Protein AF-0000000083595437 (afdb_homodimer)

Solvent-accessible surface area (backbone atoms only — not comparable to full-atom values): 17018 Å² total; per-residue (Å²): 125,85,47,71,68,54,53,51,46,49,54,36,46,76,72,75,40,79,77,44,75,68,49,45,42,48,50,48,48,47,64,76,39,52,90,41,70,40,29,63,66,52,47,36,61,58,26,34,75,76,40,70,85,61,49,63,68,59,48,45,52,45,53,49,50,36,34,73,69,64,47,27,43,78,42,65,88,76,78,82,50,58,21,42,32,67,55,63,86,86,54,78,50,63,60,32,38,40,35,18,76,81,82,63,52,75,47,76,38,78,70,82,78,47,65,70,50,49,54,52,47,30,66,76,63,44,31,50,75,64,39,45,46,44,38,37,33,25,39,37,50,80,58,52,60,57,59,68,73,106,125,84,47,72,69,53,52,50,46,50,54,36,45,76,72,73,40,80,76,44,74,67,49,45,43,48,51,48,50,46,65,76,39,52,88,42,71,39,30,62,65,53,48,37,61,58,26,34,76,77,40,72,84,61,50,64,68,58,47,46,52,44,51,51,51,36,33,74,69,63,47,28,44,79,42,66,89,76,77,84,49,57,21,43,32,67,55,63,84,86,54,76,53,63,60,32,37,38,34,18,76,80,83,61,50,73,48,79,37,77,70,81,78,48,65,69,52,48,54,51,46,30,66,77,61,45,32,50,76,64,37,44,46,44,39,37,33,25,40,38,49,81,59,52,59,56,60,67,75,106

Foldseek 3Di:
DQDPLNVLQVLQVVVPHHCDPLLSLLVVLCVVPQQDFDFLVRSVVNSCVVPVVDDSVNSVVSQVVCVVSVQWPWDDPPPPTTTIHGDDPPDQEDWEWEAEPPPGDIDTDRDDPCPVVQVVCCVPVVDDDRYDYHYHYHHDPVGVVVVVVD/DQDPLNVLQVLQVVVPHHCDPLLSLLVVLCVVPQQDFDFLVRSVVNSCVVPVVDDSVNSVVSQVVCVVSVQWPWDDPPPPTTTIHGDDPPDQEDWEWEAEPVPGDIDTDRDDPCPVVQVVCCVPVVDDDRYDYHYHYHHDPVGVVVVVVD

InterPro domains:
  IPR002481 Ferric-uptake regulator [PF01475] (15-136)
  IPR002481 Ferric-uptake regulator [PTHR33202] (3-147)
  IPR002481 Ferric-uptake regulator [cd07153] (21-140)
  IPR036388 Winged helix-like DNA-binding domain superfamily [G3DSA:1.10.10.10] (1-87)
  IPR036390 Winged helix DNA-binding domain superfamily [SSF46785] (7-141)
  IPR043135 Ferric-uptake regulator, C-terminal domain [G3DSA:3.30.1490.190] (93-150)

Radius of gyration: 21.51 Å; Cα contacts (8 Å, |Δi|>4): 417; chains: 2; bounding box: 48×66×56 Å

Secondary structure (DSSP, 8-state):
---HHHHHHHHHHHTT----HHHHHHHHHHHHTTTS-EEHHHHHHHHHTT-TT--HHHHHHHHHHHHHTTSEEEEE-SSS-EEEEEPPTT-SSPPEEEEETTT--EEEE-S---HHHHHHHHHHHT-EEEEEEEEEEEE-HHHHHHHHH-/---HHHHHHHHHHHTT----HHHHHHHHHHHHTTTS-EEHHHHHHHHHTT-TT--HHHHHHHHHHHHHTTSEEEEE-SSS-EEEEEPPTT-SSPPEEEEETTT--EEEE-S---HHHHHHHHHHHT-EEEEEEEEEEEE-HHHHHHHH--

pLDDT: mean 90.38, std 10.05, range [31.53, 97.75]

Sequence (300 aa):
MESRIDRIKKQLHSAGYKLTPQREATVAVLLEHEEDHLSAEDVYLLVKDKAPEIGLATVYRTLELLTELKIVDKINFGDGVSRYDLRQEGAKHFHHHLVCIECGAVDEIQEDLLEDVEAIVEKRWNFIIKDHRLTFHGICHRCHGQNEEQMESRIDRIKKQLHSAGYKLTPQREATVAVLLEHEEDHLSAEDVYLLVKDKAPEIGLATVYRTLELLTELKIVDKINFGDGVSRYDLRQEGAKHFHHHLVCIECGAVDEIQEDLLEDVEAIVEKRWNFIIKDHRLTFHGICHRCHGQNEEQ

Structure (mmCIF, N/CA/C/O backbone):
data_AF-0000000083595437-model_v1
#
loop_
_entity.id
_entity.type
_entity.pdbx_description
1 polymer 'Transcriptional repressor'
#
loop_
_atom_site.group_PDB
_atom_site.id
_atom_site.type_symbol
_atom_site.label_atom_id
_atom_site.label_alt_id
_atom_site.label_comp_id
_atom_site.label_asym_id
_atom_site.label_entity_id
_atom_site.label_seq_id
_atom_site.pdbx_PDB_ins_code
_atom_site.Cartn_x
_atom_site.Cartn_y
_atom_site.Cartn_z
_atom_site.occupancy
_atom_site.B_iso_or_equiv
_atom_site.auth_seq_id
_atom_site.auth_comp_id
_atom_site.auth_asym_id
_atom_site.auth_atom_id
_atom_site.pdbx_PDB_model_num
ATOM 1 N N . MET A 1 1 ? 7.855 33 12.805 1 56.5 1 MET A N 1
ATOM 2 C CA . MET A 1 1 ? 8.125 31.672 12.242 1 56.5 1 MET A CA 1
ATOM 3 C C . MET A 1 1 ? 7.039 31.266 11.25 1 56.5 1 MET A C 1
ATOM 5 O O . MET A 1 1 ? 5.848 31.438 11.523 1 56.5 1 MET A O 1
ATOM 9 N N . GLU A 1 2 ? 7.387 31.203 10.109 1 77.19 2 GLU A N 1
ATOM 10 C CA . GLU A 1 2 ? 6.398 30.875 9.086 1 77.19 2 GLU A CA 1
ATOM 11 C C . GLU A 1 2 ? 5.625 29.609 9.453 1 77.19 2 GLU A C 1
ATOM 13 O O . GLU A 1 2 ? 6.219 28.609 9.867 1 77.19 2 GLU A O 1
ATOM 18 N N . SER A 1 3 ? 4.34 29.891 9.562 1 90.69 3 SER A N 1
ATOM 19 C CA . SER A 1 3 ? 3.484 28.766 9.938 1 90.69 3 SER A CA 1
ATOM 20 C C . SER A 1 3 ? 3.49 27.688 8.859 1 90.69 3 SER A C 1
ATOM 22 O O . SER A 1 3 ? 3.924 27.922 7.734 1 90.69 3 SER A O 1
ATOM 24 N N . ARG A 1 4 ? 3.176 26.484 9.266 1 88.44 4 ARG A N 1
ATOM 25 C CA . ARG A 1 4 ? 3.109 25.375 8.328 1 88.44 4 ARG A CA 1
ATOM 26 C C . ARG A 1 4 ? 2.156 25.688 7.18 1 88.44 4 ARG A C 1
ATOM 28 O O . ARG A 1 4 ? 2.43 25.328 6.027 1 88.44 4 ARG A O 1
ATOM 35 N N . ILE A 1 5 ? 1.041 26.375 7.492 1 89.25 5 ILE A N 1
ATOM 36 C CA . ILE A 1 5 ? 0.066 26.719 6.461 1 89.25 5 ILE A CA 1
ATOM 37 C C . ILE A 1 5 ? 0.681 27.719 5.473 1 89.25 5 ILE A C 1
ATOM 39 O O . ILE A 1 5 ? 0.398 27.656 4.273 1 89.25 5 ILE A O 1
ATOM 43 N N . ASP A 1 6 ? 1.488 28.547 5.922 1 91.69 6 ASP A N 1
ATOM 44 C CA . ASP A 1 6 ? 2.162 29.5 5.047 1 91.69 6 ASP A CA 1
ATOM 45 C C . ASP A 1 6 ? 3.133 28.797 4.105 1 91.69 6 ASP A C 1
ATOM 47 O O . ASP A 1 6 ? 3.242 29.156 2.932 1 91.69 6 ASP A O 1
ATOM 51 N N . ARG A 1 7 ? 3.795 27.891 4.609 1 91.75 7 ARG A N 1
ATOM 52 C CA . ARG A 1 7 ? 4.727 27.141 3.785 1 91.75 7 ARG A CA 1
ATOM 53 C C . ARG A 1 7 ? 3.986 26.344 2.705 1 91.75 7 ARG A C 1
ATOM 55 O O . ARG A 1 7 ? 4.445 26.266 1.563 1 91.75 7 ARG A O 1
ATOM 62 N N . ILE A 1 8 ? 2.873 25.781 3.086 1 92 8 ILE A N 1
ATOM 63 C CA . ILE A 1 8 ? 2.051 25.047 2.127 1 92 8 ILE A CA 1
ATOM 64 C C . ILE A 1 8 ? 1.533 26 1.057 1 92 8 ILE A C 1
ATOM 66 O O . ILE A 1 8 ? 1.532 25.672 -0.132 1 92 8 ILE A O 1
ATOM 70 N N . LYS A 1 9 ? 1.152 27.172 1.45 1 92.38 9 LYS A N 1
ATOM 71 C CA . LYS A 1 9 ? 0.706 28.203 0.517 1 92.38 9 LYS A CA 1
ATOM 72 C C . LYS A 1 9 ? 1.796 28.531 -0.498 1 92.38 9 LYS A C 1
ATOM 74 O O . LYS A 1 9 ? 1.522 28.656 -1.694 1 92.38 9 LYS A O 1
ATOM 79 N N . LYS A 1 10 ? 2.953 28.641 -0.01 1 93.38 10 LYS A N 1
ATOM 80 C CA . LYS A 1 10 ? 4.086 28.953 -0.876 1 93.38 10 LYS A CA 1
ATOM 81 C C . LYS A 1 10 ? 4.336 27.828 -1.874 1 93.38 10 LYS A C 1
ATOM 83 O O . LYS A 1 10 ? 4.621 28.078 -3.047 1 93.38 10 LYS A O 1
ATOM 88 N N . GLN A 1 11 ? 4.23 26.656 -1.368 1 92.19 11 GLN A N 1
ATOM 89 C CA . GLN A 1 11 ? 4.414 25.516 -2.248 1 92.19 11 GLN A CA 1
ATOM 90 C C . GLN A 1 11 ? 3.355 25.484 -3.35 1 92.19 11 GLN A C 1
ATOM 92 O O . GLN A 1 11 ? 3.67 25.219 -4.512 1 92.19 11 GLN A O 1
ATOM 97 N N . LEU A 1 12 ? 2.117 25.766 -3.018 1 94.31 12 LEU A N 1
ATOM 98 C CA . LEU A 1 12 ? 1.023 25.812 -3.98 1 94.31 12 LEU A CA 1
ATOM 99 C C . LEU A 1 12 ? 1.241 26.938 -4.996 1 94.31 12 LEU A C 1
ATOM 101 O O . LEU A 1 12 ? 1.102 26.719 -6.199 1 94.31 12 LEU A O 1
ATOM 105 N N . HIS A 1 13 ? 1.646 28.016 -4.535 1 93.94 13 HIS A N 1
ATOM 106 C CA . HIS A 1 13 ? 1.89 29.172 -5.395 1 93.94 13 HIS A CA 1
ATOM 107 C C . HIS A 1 13 ? 3.014 28.891 -6.387 1 93.94 13 HIS A C 1
ATOM 109 O O . HIS A 1 13 ? 2.895 29.203 -7.574 1 93.94 13 HIS A O 1
ATOM 115 N N . SER A 1 14 ? 4.051 28.312 -5.887 1 94.88 14 SER A N 1
ATOM 116 C CA . SER A 1 14 ? 5.203 28 -6.723 1 94.88 14 SER A CA 1
ATOM 117 C C . SER A 1 14 ? 4.828 27.016 -7.824 1 94.88 14 SER A C 1
ATOM 119 O O . SER A 1 14 ? 5.434 27.016 -8.898 1 94.88 14 SER A O 1
ATOM 121 N N . ALA A 1 15 ? 3.84 26.25 -7.594 1 93.75 15 ALA A N 1
ATOM 122 C CA . ALA A 1 15 ? 3.4 25.266 -8.57 1 93.75 15 ALA A CA 1
ATOM 123 C C . ALA A 1 15 ? 2.289 25.812 -9.453 1 93.75 15 ALA A C 1
ATOM 125 O O . ALA A 1 15 ? 1.742 25.109 -10.297 1 93.75 15 ALA A O 1
ATOM 126 N N . GLY A 1 16 ? 1.87 27.031 -9.25 1 94.31 16 GLY A N 1
ATOM 127 C CA . GLY A 1 16 ? 0.896 27.688 -10.102 1 94.31 16 GLY A CA 1
ATOM 128 C C . GLY A 1 16 ? -0.53 27.547 -9.602 1 94.31 16 GLY A C 1
ATOM 129 O O . GLY A 1 16 ? -1.48 27.75 -10.359 1 94.31 16 GLY A O 1
ATOM 130 N N . TYR A 1 17 ? -0.665 27.094 -8.438 1 94.44 17 TYR A N 1
ATOM 131 C CA . TYR A 1 17 ? -1.999 26.938 -7.875 1 94.44 17 TYR A CA 1
ATOM 132 C C . TYR A 1 17 ? -2.275 27.984 -6.812 1 94.44 17 TYR A C 1
ATOM 134 O O . TYR A 1 17 ? -1.346 28.547 -6.227 1 94.44 17 TYR A O 1
ATOM 142 N N . LYS A 1 18 ? -3.539 28.297 -6.676 1 91.19 18 LYS A N 1
ATOM 143 C CA . LYS A 1 18 ? -3.947 29.219 -5.621 1 91.19 18 LYS A CA 1
ATOM 144 C C . LYS A 1 18 ? -4.477 28.453 -4.406 1 91.19 18 LYS A C 1
ATOM 146 O O . LYS A 1 18 ? -5.02 27.359 -4.539 1 91.19 18 LYS A O 1
ATOM 151 N N . LEU A 1 19 ? -4.234 29.047 -3.285 1 92.44 19 LEU A N 1
ATOM 152 C CA . LEU A 1 19 ? -4.867 28.531 -2.076 1 92.44 19 LEU A CA 1
ATOM 153 C C . LEU A 1 19 ? -6.215 29.219 -1.84 1 92.44 19 LEU A C 1
ATOM 155 O O . LEU A 1 19 ? -6.293 30.219 -1.13 1 92.44 19 LEU A O 1
ATOM 159 N N . THR A 1 20 ? -7.289 28.656 -2.439 1 93 20 THR A N 1
ATOM 160 C CA . THR A 1 20 ? -8.641 29.156 -2.25 1 93 20 THR A CA 1
ATOM 161 C C . THR A 1 20 ? -9.125 28.891 -0.825 1 93 20 THR A C 1
ATOM 163 O O . THR A 1 20 ? -8.523 28.109 -0.098 1 93 20 THR A O 1
ATOM 166 N N . PRO A 1 21 ? -10.125 29.625 -0.435 1 93.81 21 PRO A N 1
ATOM 167 C CA . PRO A 1 21 ? -10.664 29.391 0.905 1 93.81 21 PRO A CA 1
ATOM 168 C C . PRO A 1 21 ? -11.023 27.922 1.146 1 93.81 21 PRO A C 1
ATOM 170 O O . PRO A 1 21 ? -10.797 27.406 2.242 1 93.81 21 PRO A O 1
ATOM 173 N N . GLN A 1 22 ? -11.523 27.234 0.13 1 93.88 22 GLN A N 1
ATOM 174 C CA . GLN A 1 22 ? -11.883 25.828 0.252 1 93.88 22 GLN A CA 1
ATOM 175 C C . GLN A 1 22 ? -10.641 24.953 0.426 1 93.88 22 GLN A C 1
ATOM 177 O O . GLN A 1 22 ? -10.617 24.062 1.269 1 93.88 22 GLN A O 1
ATOM 182 N N . ARG A 1 23 ? -9.633 25.219 -0.34 1 94.75 23 ARG A N 1
ATOM 183 C CA . ARG A 1 23 ? -8.383 24.484 -0.204 1 94.75 23 ARG A CA 1
ATOM 184 C C . ARG A 1 23 ? -7.734 24.75 1.15 1 94.75 23 ARG A C 1
ATOM 186 O O . ARG A 1 23 ? -7.195 23.844 1.78 1 94.75 23 ARG A O 1
ATOM 193 N N . GLU A 1 24 ? -7.82 26 1.512 1 94.38 24 GLU A N 1
ATOM 194 C CA . GLU A 1 24 ? -7.273 26.375 2.811 1 94.38 24 GLU A CA 1
ATOM 195 C C . GLU A 1 24 ? -7.973 25.625 3.943 1 94.38 24 GLU A C 1
ATOM 197 O O . GLU A 1 24 ? -7.324 25.188 4.891 1 94.38 24 GLU A O 1
ATOM 202 N N . ALA A 1 25 ? -9.266 25.547 3.877 1 95.81 25 ALA A N 1
ATOM 203 C CA . ALA A 1 25 ? -10.031 24.812 4.879 1 95.81 25 ALA A CA 1
ATOM 204 C C . ALA A 1 25 ? -9.617 23.344 4.914 1 95.81 25 ALA A C 1
ATOM 206 O O . ALA A 1 25 ? -9.508 22.75 5.988 1 95.81 25 ALA A O 1
ATOM 207 N N . THR A 1 26 ? -9.406 22.781 3.768 1 96.5 26 THR A N 1
ATOM 208 C CA . THR A 1 26 ? -8.977 21.391 3.67 1 96.5 26 THR A CA 1
ATOM 209 C C . THR A 1 26 ? -7.609 21.203 4.324 1 96.5 26 THR A C 1
ATOM 211 O O . THR A 1 26 ? -7.426 20.297 5.133 1 96.5 26 THR A O 1
ATOM 214 N N . VAL A 1 27 ? -6.73 22.109 4.035 1 95.19 27 VAL A N 1
ATOM 215 C CA . VAL A 1 27 ? -5.383 22.047 4.594 1 95.19 27 VAL A CA 1
ATOM 216 C C . VAL A 1 27 ? -5.441 22.234 6.109 1 95.19 27 VAL A C 1
ATOM 218 O O . VAL A 1 27 ? -4.754 21.531 6.852 1 95.19 27 VAL A O 1
ATOM 221 N N . ALA A 1 28 ? -6.254 23.109 6.531 1 95.19 28 ALA A N 1
ATOM 222 C CA . ALA A 1 28 ? -6.41 23.375 7.961 1 95.19 28 ALA A CA 1
ATOM 223 C C . ALA A 1 28 ? -6.859 22.125 8.703 1 95.19 28 ALA A C 1
ATOM 225 O O . ALA A 1 28 ? -6.324 21.797 9.766 1 95.19 28 ALA A O 1
ATOM 226 N N . VAL A 1 29 ? -7.812 21.438 8.141 1 96.44 29 VAL A N 1
ATOM 227 C CA . VAL A 1 29 ? -8.328 20.219 8.758 1 96.44 29 VAL A CA 1
ATOM 228 C C . VAL A 1 29 ? -7.215 19.188 8.867 1 96.44 29 VAL A C 1
ATOM 230 O O . VAL A 1 29 ? -7.074 18.516 9.898 1 96.44 29 VAL A O 1
ATOM 233 N N . LEU A 1 30 ? -6.43 19.062 7.781 1 95.25 30 LEU A N 1
ATOM 234 C CA . LEU A 1 30 ? -5.324 18.109 7.797 1 95.25 30 LEU A CA 1
ATOM 235 C C . LEU A 1 30 ? -4.309 18.469 8.875 1 95.25 30 LEU A C 1
ATOM 237 O O . LEU A 1 30 ? -3.809 17.594 9.578 1 95.25 30 LEU A O 1
ATOM 241 N N . LEU A 1 31 ? -4.062 19.719 9.055 1 93.81 31 LEU A N 1
ATOM 242 C CA . LEU A 1 31 ? -3.105 20.188 10.055 1 93.81 31 LEU A CA 1
ATOM 243 C C . LEU A 1 31 ? -3.641 19.969 11.461 1 93.81 31 LEU A C 1
ATOM 245 O O . LEU A 1 31 ? -2.891 19.594 12.367 1 93.81 31 LEU A O 1
ATOM 249 N N . GLU A 1 32 ? -4.922 20.156 11.625 1 94.69 32 GLU A N 1
ATOM 250 C CA . GLU A 1 32 ? -5.562 20 12.922 1 94.69 32 GLU A CA 1
ATOM 251 C C . GLU A 1 32 ? -5.645 18.531 13.328 1 94.69 32 GLU A C 1
ATOM 253 O O . GLU A 1 32 ? -5.77 18.219 14.516 1 94.69 32 GLU A O 1
ATOM 258 N N . HIS A 1 33 ? -5.613 17.688 12.383 1 93.44 33 HIS A N 1
ATOM 259 C CA . HIS A 1 33 ? -5.727 16.25 12.609 1 93.44 33 HIS A CA 1
ATOM 260 C C . HIS A 1 33 ? -4.531 15.508 12.023 1 93.44 33 HIS A C 1
ATOM 262 O O . HIS A 1 33 ? -4.703 14.508 11.328 1 93.44 33 HIS A O 1
ATOM 268 N N . GLU A 1 34 ? -3.363 15.953 12.289 1 88.25 34 GLU A N 1
ATOM 269 C CA . GLU A 1 34 ? -2.133 15.484 11.656 1 88.25 34 GLU A CA 1
ATOM 270 C C . GLU A 1 34 ? -1.856 14.023 12.008 1 88.25 34 GLU A C 1
ATOM 272 O O . GLU A 1 34 ? -1.279 13.289 11.203 1 88.25 34 GLU A O 1
ATOM 277 N N . GLU A 1 35 ? -2.338 13.609 13.102 1 85.56 35 GLU A N 1
ATOM 278 C CA . GLU A 1 35 ? -2.051 12.25 13.539 1 85.56 35 GLU A CA 1
ATOM 279 C C . GLU A 1 35 ? -3.129 11.273 13.062 1 85.56 35 GLU A C 1
ATOM 281 O O . GLU A 1 35 ? -2.986 10.062 13.219 1 85.56 35 GLU A O 1
ATOM 286 N N . ASP A 1 36 ? -4.062 11.992 12.414 1 89.38 36 ASP A N 1
ATOM 287 C CA . ASP A 1 36 ? -5.168 11.164 11.945 1 89.38 36 ASP A CA 1
ATOM 288 C C . ASP A 1 36 ? -4.977 10.773 10.477 1 89.38 36 ASP A C 1
ATOM 290 O O . ASP A 1 36 ? -4.355 11.508 9.711 1 89.38 36 ASP A O 1
ATOM 294 N N . HIS A 1 37 ? -5.137 9.625 10.055 1 91.88 37 HIS A N 1
ATOM 295 C CA . HIS A 1 37 ? -5.156 9.102 8.688 1 91.88 37 HIS A CA 1
ATOM 296 C C . HIS A 1 37 ? -6.559 9.172 8.094 1 91.88 37 HIS A C 1
ATOM 298 O O . HIS A 1 37 ? -7.188 8.141 7.848 1 91.88 37 HIS A O 1
ATOM 304 N N . LEU A 1 38 ? -6.863 10.461 7.727 1 94.88 38 LEU A N 1
ATOM 305 C CA . LEU A 1 38 ? -8.242 10.719 7.344 1 94.88 38 LEU A CA 1
ATOM 306 C C . LEU A 1 38 ? -8.484 10.328 5.887 1 94.88 38 LEU A C 1
ATOM 308 O O . LEU A 1 38 ? -7.633 10.57 5.027 1 94.88 38 LEU A O 1
ATOM 312 N N . SER A 1 39 ? -9.648 9.734 5.656 1 94.88 39 SER A N 1
ATOM 313 C CA . SER A 1 39 ? -10.094 9.555 4.277 1 94.88 39 SER A CA 1
ATOM 314 C C . SER A 1 39 ? -10.609 10.859 3.689 1 94.88 39 SER A C 1
ATOM 316 O O . SER A 1 39 ? -10.789 11.844 4.41 1 94.88 39 SER A O 1
ATOM 318 N N . ALA A 1 40 ? -10.766 10.852 2.354 1 95.88 40 ALA A N 1
ATOM 319 C CA . ALA A 1 40 ? -11.367 12.031 1.725 1 95.88 40 ALA A CA 1
ATOM 320 C C . ALA A 1 40 ? -12.734 12.336 2.318 1 95.88 40 ALA A C 1
ATOM 322 O O . ALA A 1 40 ? -13.07 13.5 2.555 1 95.88 40 ALA A O 1
ATOM 323 N N . GLU A 1 41 ? -13.422 11.32 2.588 1 96 41 GLU A N 1
ATOM 324 C CA . GLU A 1 41 ? -14.742 11.477 3.189 1 96 41 GLU A CA 1
ATOM 325 C C . GLU A 1 41 ? -14.648 12.062 4.594 1 96 41 GLU A C 1
ATOM 327 O O . GLU A 1 41 ? -15.43 12.938 4.965 1 96 41 GLU A O 1
ATOM 332 N N . ASP A 1 42 ? -13.742 11.578 5.34 1 96.25 42 ASP A N 1
ATOM 333 C CA . ASP A 1 42 ? -13.508 12.125 6.672 1 96.25 42 ASP A CA 1
ATOM 334 C C . ASP A 1 42 ? -13.164 13.617 6.602 1 96.25 42 ASP A C 1
ATOM 336 O O . ASP A 1 42 ? -13.719 14.422 7.352 1 96.25 42 ASP A O 1
ATOM 340 N N . VAL A 1 43 ? -12.227 13.898 5.73 1 97.44 43 VAL A N 1
ATOM 341 C CA . VAL A 1 43 ? -11.812 15.289 5.551 1 97.44 43 VAL A CA 1
ATOM 342 C C . VAL A 1 43 ? -13.016 16.141 5.176 1 97.44 43 VAL A C 1
ATOM 344 O O . VAL A 1 43 ? -13.219 17.219 5.738 1 97.44 43 VAL A O 1
ATOM 347 N N . TYR A 1 44 ? -13.82 15.594 4.242 1 97.62 44 TYR A N 1
ATOM 348 C CA . TYR A 1 44 ? -15.008 16.312 3.799 1 97.62 44 TYR A CA 1
ATOM 349 C C . TYR A 1 44 ? -15.914 16.641 4.977 1 97.62 44 TYR A C 1
ATOM 351 O O . TYR A 1 44 ? -16.359 17.781 5.117 1 97.62 44 TYR A O 1
ATOM 359 N N . LEU A 1 45 ? -16.156 15.719 5.801 1 96.75 45 LEU A N 1
ATOM 360 C CA . LEU A 1 45 ? -17.062 15.914 6.93 1 96.75 45 LEU A CA 1
ATOM 361 C C . LEU A 1 45 ? -16.516 16.969 7.891 1 96.75 45 LEU A C 1
ATOM 363 O O . LEU A 1 45 ? -17.266 17.797 8.398 1 96.75 45 LEU A O 1
ATOM 367 N N . LEU A 1 46 ? -15.281 16.938 8.078 1 96.69 46 LEU A N 1
ATOM 368 C CA . LEU A 1 46 ? -14.656 17.891 8.992 1 96.69 46 LEU A CA 1
ATOM 369 C C . LEU A 1 46 ? -14.602 19.281 8.367 1 96.69 46 LEU A C 1
ATOM 371 O O . LEU A 1 46 ? -14.781 20.281 9.062 1 96.69 46 LEU A O 1
ATOM 375 N N . VAL A 1 47 ? -14.305 19.328 7.094 1 96.81 47 VAL A N 1
ATOM 376 C CA . VAL A 1 47 ? -14.188 20.609 6.406 1 96.81 47 VAL A CA 1
ATOM 377 C C . VAL A 1 47 ? -15.555 21.281 6.301 1 96.81 47 VAL A C 1
ATOM 379 O O . VAL A 1 47 ? -15.664 22.5 6.34 1 96.81 47 VAL A O 1
ATOM 382 N N . LYS A 1 48 ? -16.578 20.469 6.102 1 95 48 LYS A N 1
ATOM 383 C CA . LYS A 1 48 ? -17.938 20.984 5.969 1 95 48 LYS A CA 1
ATOM 384 C C . LYS A 1 48 ? -18.297 21.891 7.137 1 95 48 LYS A C 1
ATOM 386 O O . LYS A 1 48 ? -19.062 22.844 6.98 1 95 48 LYS A O 1
ATOM 391 N N . ASP A 1 49 ? -17.766 21.625 8.219 1 92.56 49 ASP A N 1
ATOM 392 C CA . ASP A 1 49 ? -18.016 22.453 9.398 1 92.56 49 ASP A CA 1
ATOM 393 C C . ASP A 1 49 ? -17.359 23.828 9.258 1 92.56 49 ASP A C 1
ATOM 395 O O . ASP A 1 49 ? -17.844 24.828 9.797 1 92.56 49 ASP A O 1
ATOM 399 N N . LYS A 1 50 ? -16.344 23.922 8.555 1 91.25 50 LYS A N 1
ATOM 400 C CA . LYS A 1 50 ? -15.609 25.156 8.352 1 91.25 50 LYS A CA 1
ATOM 401 C C . LYS A 1 50 ? -16.047 25.875 7.078 1 91.25 50 LYS A C 1
ATOM 403 O O . LYS A 1 50 ? -16.078 27.094 7.02 1 91.25 50 LYS A O 1
ATOM 408 N N . ALA A 1 51 ? -16.297 25.109 6.113 1 92.38 51 ALA A N 1
ATOM 409 C CA . ALA A 1 51 ? -16.734 25.594 4.809 1 92.38 51 ALA A CA 1
ATOM 410 C C . ALA A 1 51 ? -17.969 24.828 4.336 1 92.38 51 ALA A C 1
ATOM 412 O O . ALA A 1 51 ? -17.859 23.906 3.521 1 92.38 51 ALA A O 1
ATOM 413 N N . PRO A 1 52 ? -19.172 25.234 4.637 1 92.38 52 PRO A N 1
ATOM 414 C CA . PRO A 1 52 ? -20.422 24.469 4.418 1 92.38 52 PRO A CA 1
ATOM 415 C C . PRO A 1 52 ? -20.734 24.281 2.936 1 92.38 52 PRO A C 1
ATOM 417 O O . PRO A 1 52 ? -21.406 23.312 2.57 1 92.38 52 PRO A O 1
ATOM 420 N N . GLU A 1 53 ? -20.234 25.094 2.135 1 93.56 53 GLU A N 1
ATOM 421 C CA . GLU A 1 53 ? -20.609 25.031 0.722 1 93.56 53 GLU A CA 1
ATOM 422 C C . GLU A 1 53 ? -19.688 24.094 -0.047 1 93.56 53 GLU A C 1
ATOM 424 O O . GLU A 1 53 ? -19.891 23.844 -1.237 1 93.56 53 GLU A O 1
ATOM 429 N N . ILE A 1 54 ? -18.672 23.578 0.657 1 94.44 54 ILE A N 1
ATOM 430 C CA . ILE A 1 54 ? -17.688 22.766 -0.04 1 94.44 54 ILE A CA 1
ATOM 431 C C . ILE A 1 54 ? -18.281 21.406 -0.387 1 94.44 54 ILE A C 1
ATOM 433 O O . ILE A 1 54 ? -19.047 20.844 0.402 1 94.44 54 ILE A O 1
ATOM 437 N N . GLY A 1 55 ? -18.078 20.969 -1.621 1 95.25 55 GLY A N 1
ATOM 438 C CA . GLY A 1 55 ? -18.5 19.641 -2.037 1 95.25 55 GLY A CA 1
ATOM 439 C C . GLY A 1 55 ? -17.391 18.609 -1.926 1 95.25 55 GLY A C 1
ATOM 440 O O . GLY A 1 55 ? -16.219 18.953 -1.836 1 95.25 55 GLY A O 1
ATOM 441 N N . LEU A 1 56 ? -17.797 17.391 -1.975 1 96.38 56 LEU A N 1
ATOM 442 C CA . LEU A 1 56 ? -16.859 16.281 -1.863 1 96.38 56 LEU A CA 1
ATOM 443 C C . LEU A 1 56 ? -15.875 16.281 -3.023 1 96.38 56 LEU A C 1
ATOM 445 O O . LEU A 1 56 ? -14.688 16 -2.834 1 96.38 56 LEU A O 1
ATOM 449 N N . ALA A 1 57 ? -16.328 16.641 -4.18 1 96.38 57 ALA A N 1
ATOM 450 C CA . ALA A 1 57 ? -15.461 16.672 -5.359 1 96.38 57 ALA A CA 1
ATOM 451 C C . ALA A 1 57 ? -14.312 17.656 -5.164 1 96.38 57 ALA A C 1
ATOM 453 O O . ALA A 1 57 ? -13.172 17.375 -5.551 1 96.38 57 ALA A O 1
ATOM 454 N N . THR A 1 58 ? -14.578 18.766 -4.609 1 96 58 THR A N 1
ATOM 455 C CA . THR A 1 58 ? -13.562 19.781 -4.355 1 96 58 THR A CA 1
ATOM 456 C C . THR A 1 58 ? -12.516 19.281 -3.365 1 96 58 THR A C 1
ATOM 458 O O . THR A 1 58 ? -11.32 19.484 -3.564 1 96 58 THR A O 1
ATOM 461 N N . VAL A 1 59 ? -12.969 18.562 -2.328 1 97.38 59 VAL A N 1
ATOM 462 C CA . VAL A 1 59 ? -12.055 17.984 -1.342 1 97.38 59 VAL A CA 1
ATOM 463 C C . VAL A 1 59 ? -11.141 16.969 -2.016 1 97.38 59 VAL A C 1
ATOM 465 O O . VAL A 1 59 ? -9.922 17.016 -1.843 1 97.38 59 VAL A O 1
ATOM 468 N N . TYR A 1 60 ? -11.711 16.172 -2.824 1 96.69 60 TYR A N 1
ATOM 469 C CA . TYR A 1 60 ? -10.945 15.141 -3.523 1 96.69 60 TYR A CA 1
ATOM 470 C C . TYR A 1 60 ? -9.875 15.766 -4.41 1 96.69 60 TYR A C 1
ATOM 472 O O . TYR A 1 60 ? -8.727 15.336 -4.398 1 96.69 60 TYR A O 1
ATOM 480 N N . ARG A 1 61 ? -10.227 16.703 -5.141 1 95.56 61 ARG A N 1
ATOM 481 C CA . ARG A 1 61 ? -9.289 17.359 -6.051 1 95.56 61 ARG A CA 1
ATOM 482 C C . ARG A 1 61 ? -8.172 18.047 -5.281 1 95.56 61 ARG A C 1
ATOM 484 O O . ARG A 1 61 ? -7.02 18.047 -5.715 1 95.56 61 ARG A O 1
ATOM 491 N N . THR A 1 62 ? -8.578 18.688 -4.227 1 96.81 62 THR A N 1
ATOM 492 C CA . THR A 1 62 ? -7.574 19.344 -3.396 1 96.81 62 THR A CA 1
ATOM 493 C C . THR A 1 62 ? -6.566 18.328 -2.855 1 96.81 62 THR A C 1
ATOM 495 O O . THR A 1 62 ? -5.355 18.547 -2.936 1 96.81 62 THR A O 1
ATOM 498 N N . LEU A 1 63 ? -7.117 17.25 -2.367 1 96.94 63 LEU A N 1
ATOM 499 C CA . LEU A 1 63 ? -6.25 16.219 -1.823 1 96.94 63 LEU A CA 1
ATOM 500 C C . LEU A 1 63 ? -5.336 15.648 -2.904 1 96.94 63 LEU A C 1
ATOM 502 O O . LEU A 1 63 ? -4.156 15.391 -2.652 1 96.94 63 LEU A O 1
ATOM 506 N N . GLU A 1 64 ? -5.828 15.461 -4.016 1 94.5 64 GLU A N 1
ATOM 507 C CA . GLU A 1 64 ? -5.02 14.977 -5.133 1 94.5 64 GLU A CA 1
ATOM 508 C C . GLU A 1 64 ? -3.912 15.969 -5.484 1 94.5 64 GLU A C 1
ATOM 510 O O . GLU A 1 64 ? -2.773 15.578 -5.734 1 94.5 64 GLU A O 1
ATOM 515 N N . LEU A 1 65 ? -4.289 17.203 -5.547 1 95.06 65 LEU A N 1
ATOM 516 C CA . LEU A 1 65 ? -3.322 18.266 -5.809 1 95.06 65 LEU A CA 1
ATOM 517 C C . LEU A 1 65 ? -2.215 18.25 -4.758 1 95.06 65 LEU A C 1
ATOM 519 O O . LEU A 1 65 ? -1.031 18.312 -5.102 1 95.06 65 LEU A O 1
ATOM 523 N N . LEU A 1 66 ? -2.596 18.219 -3.514 1 95.38 66 LEU A N 1
ATOM 524 C CA . LEU A 1 66 ? -1.624 18.219 -2.426 1 95.38 66 LEU A CA 1
ATOM 525 C C . LEU A 1 66 ? -0.723 16.984 -2.508 1 95.38 66 LEU A C 1
ATOM 527 O O . LEU A 1 66 ? 0.46 17.062 -2.168 1 95.38 66 LEU A O 1
ATOM 531 N N . THR A 1 67 ? -1.269 15.898 -2.912 1 92.44 67 THR A N 1
ATOM 532 C CA . THR A 1 67 ? -0.505 14.664 -3.094 1 92.44 67 THR A CA 1
ATOM 533 C C . THR A 1 67 ? 0.525 14.828 -4.207 1 92.44 67 THR A C 1
ATOM 535 O O . THR A 1 67 ? 1.686 14.445 -4.047 1 92.44 67 THR A O 1
ATOM 538 N N . GLU A 1 68 ? 0.117 15.406 -5.27 1 89.25 68 GLU A N 1
ATOM 539 C CA . GLU A 1 68 ? 1.005 15.648 -6.402 1 89.25 68 GLU A CA 1
ATOM 540 C C . GLU A 1 68 ? 2.184 16.531 -6.004 1 89.25 68 GLU A C 1
ATOM 542 O O . GLU A 1 68 ? 3.303 16.328 -6.488 1 89.25 68 GLU A O 1
ATOM 547 N N . LEU A 1 69 ? 1.912 17.422 -5.141 1 90.19 69 LEU A N 1
ATOM 548 C CA . LEU A 1 69 ? 2.938 18.375 -4.707 1 90.19 69 LEU A CA 1
ATOM 549 C C . LEU A 1 69 ? 3.736 17.812 -3.539 1 90.19 69 LEU A C 1
ATOM 551 O O . LEU A 1 69 ? 4.543 18.516 -2.934 1 90.19 69 LEU A O 1
ATOM 555 N N . LYS A 1 70 ? 3.418 16.609 -3.127 1 87.56 70 LYS A N 1
ATOM 556 C CA . LYS A 1 70 ? 4.121 15.891 -2.07 1 87.56 70 LYS A CA 1
ATOM 557 C C . LYS A 1 70 ? 3.951 16.594 -0.723 1 87.56 70 LYS A C 1
ATOM 559 O O . LYS A 1 70 ? 4.883 16.641 0.081 1 87.56 70 LYS A O 1
ATOM 564 N N . ILE A 1 71 ? 2.852 17.203 -0.586 1 89.69 71 ILE A N 1
ATOM 565 C CA . ILE A 1 71 ? 2.492 17.797 0.693 1 89.69 71 ILE A CA 1
ATOM 566 C C . ILE A 1 71 ? 1.802 16.766 1.576 1 89.69 71 ILE A C 1
ATOM 568 O O . ILE A 1 71 ? 2.025 16.734 2.787 1 89.69 71 ILE A O 1
ATOM 572 N N . VAL A 1 72 ? 0.918 16.016 0.947 1 92.19 72 VAL A N 1
ATOM 573 C CA . VAL A 1 72 ? 0.206 14.938 1.628 1 92.19 72 VAL A CA 1
ATOM 574 C C . VAL A 1 72 ? 0.521 13.602 0.956 1 92.19 72 VAL A C 1
ATOM 576 O O . VAL A 1 72 ? 0.722 13.539 -0.26 1 92.19 72 VAL A O 1
ATOM 579 N N . ASP A 1 73 ? 0.66 12.516 1.801 1 90.12 73 ASP A N 1
ATOM 580 C CA . ASP A 1 73 ? 0.83 11.172 1.27 1 90.12 73 ASP A CA 1
ATOM 581 C C . ASP A 1 73 ? -0.494 10.406 1.269 1 90.12 73 ASP A C 1
ATOM 583 O O . ASP A 1 73 ? -1.209 10.398 2.273 1 90.12 73 ASP A O 1
ATOM 587 N N . LYS A 1 74 ? -0.787 9.977 0.068 1 90.06 74 LYS A N 1
ATOM 588 C CA . LYS A 1 74 ? -1.943 9.094 -0.054 1 90.06 74 LYS A CA 1
ATOM 589 C C . LYS A 1 74 ? -1.578 7.656 0.308 1 90.06 74 LYS A C 1
ATOM 591 O O . LYS A 1 74 ? -0.685 7.062 -0.302 1 90.06 74 LYS A O 1
ATOM 596 N N . ILE A 1 75 ? -2.299 7.105 1.244 1 87.31 75 ILE A N 1
ATOM 597 C CA . ILE A 1 75 ? -1.913 5.793 1.752 1 87.31 75 ILE A CA 1
ATOM 598 C C . ILE A 1 75 ? -3.131 4.871 1.771 1 87.31 75 ILE A C 1
ATOM 600 O O . ILE A 1 75 ? -4.23 5.293 2.133 1 87.31 75 ILE A O 1
ATOM 604 N N . ASN A 1 76 ? -2.943 3.697 1.325 1 86.06 76 ASN A N 1
ATOM 605 C CA . ASN A 1 76 ? -3.934 2.633 1.453 1 86.06 76 ASN A CA 1
ATOM 606 C C . ASN A 1 76 ? -3.414 1.486 2.316 1 86.06 76 ASN A C 1
ATOM 608 O O . ASN A 1 76 ? -2.389 0.881 2 1 86.06 76 ASN A O 1
ATOM 612 N N . PHE A 1 77 ? -4.125 1.177 3.381 1 83.31 77 PHE A N 1
ATOM 613 C CA . PHE A 1 77 ? -3.668 0.155 4.316 1 83.31 77 PHE A CA 1
ATOM 614 C C . PHE A 1 77 ? -4.254 -1.206 3.959 1 83.31 77 PHE A C 1
ATOM 616 O O . PHE A 1 77 ? -4.195 -2.141 4.762 1 83.31 77 PHE A O 1
ATOM 623 N N . GLY A 1 78 ? -4.844 -1.321 2.824 1 73.56 78 GLY A N 1
ATOM 624 C CA . GLY A 1 78 ? -5.348 -2.604 2.359 1 73.56 78 GLY A CA 1
ATOM 625 C C . GLY A 1 78 ? -6.844 -2.758 2.549 1 73.56 78 GLY A C 1
ATOM 626 O O . GLY A 1 78 ? -7.414 -3.799 2.211 1 73.56 78 GLY A O 1
ATOM 627 N N . ASP A 1 79 ? -7.426 -1.791 3.049 1 74.25 79 ASP A N 1
ATOM 628 C CA . ASP A 1 79 ? -8.859 -1.899 3.297 1 74.25 79 ASP A CA 1
ATOM 629 C C . ASP A 1 79 ? -9.664 -1.258 2.168 1 74.25 79 ASP A C 1
ATOM 631 O O . ASP A 1 79 ? -10.883 -1.127 2.264 1 74.25 79 ASP A O 1
ATOM 635 N N . GLY A 1 80 ? -8.93 -0.801 1.217 1 73.69 80 GLY A N 1
ATOM 636 C CA . GLY A 1 80 ? -9.617 -0.255 0.059 1 73.69 80 GLY A CA 1
ATOM 637 C C . GLY A 1 80 ? -9.922 1.226 0.188 1 73.69 80 GLY A C 1
ATOM 638 O O . GLY A 1 80 ? -10.555 1.815 -0.693 1 73.69 80 GLY A O 1
ATOM 639 N N . VAL A 1 81 ? -9.57 1.704 1.288 1 83.56 81 VAL A N 1
ATOM 640 C CA . VAL A 1 81 ? -9.812 3.125 1.518 1 83.56 81 VAL A CA 1
ATOM 641 C C . VAL A 1 81 ? -8.477 3.875 1.541 1 83.56 81 VAL A C 1
ATOM 643 O O . VAL A 1 81 ? -7.535 3.455 2.215 1 83.56 81 VAL A O 1
ATOM 646 N N . SER A 1 82 ? -8.484 4.906 0.738 1 90.19 82 SER A N 1
ATOM 647 C CA . SER A 1 82 ? -7.289 5.75 0.756 1 90.19 82 SER A CA 1
ATOM 648 C C . SER A 1 82 ? -7.363 6.789 1.87 1 90.19 82 SER A C 1
ATOM 650 O O . SER A 1 82 ? -8.422 7.375 2.111 1 90.19 82 SER A O 1
ATOM 652 N N . ARG A 1 83 ? -6.254 6.922 2.502 1 92.5 83 ARG A N 1
ATOM 653 C CA . ARG A 1 83 ? -6.129 7.934 3.543 1 92.5 83 ARG A CA 1
ATOM 654 C C . ARG A 1 83 ? -4.98 8.891 3.24 1 92.5 83 ARG A C 1
ATOM 656 O O . ARG A 1 83 ? -4.129 8.602 2.395 1 92.5 83 ARG A O 1
ATOM 663 N N . TYR A 1 84 ? -5.082 10.031 3.936 1 93.25 84 TYR A N 1
ATOM 664 C CA . TYR A 1 84 ? -4.164 11.109 3.592 1 93.25 84 TYR A CA 1
ATOM 665 C C . TYR A 1 84 ? -3.406 11.594 4.824 1 93.25 84 TYR A C 1
ATOM 667 O O . TYR A 1 84 ? -4.016 11.938 5.84 1 93.25 84 TYR A O 1
ATOM 675 N N . ASP A 1 85 ? -2.072 11.547 4.672 1 89.81 85 ASP A N 1
ATOM 676 C CA . ASP A 1 85 ? -1.184 11.945 5.762 1 89.81 85 ASP A CA 1
ATOM 677 C C . ASP A 1 85 ? -0.314 13.133 5.355 1 89.81 85 ASP A C 1
ATOM 679 O O . ASP A 1 85 ? 0.282 13.133 4.277 1 89.81 85 ASP A O 1
ATOM 683 N N . LEU A 1 86 ? -0.325 14.094 6.289 1 88.12 86 LEU A N 1
ATOM 684 C CA . LEU A 1 86 ? 0.58 15.211 6.039 1 88.12 86 LEU A CA 1
ATOM 685 C C . LEU A 1 86 ? 2.035 14.766 6.148 1 88.12 86 LEU A C 1
ATOM 687 O O . LEU A 1 86 ? 2.412 14.094 7.113 1 88.12 86 LEU A O 1
ATOM 691 N N . ARG A 1 87 ? 2.756 15.094 5.137 1 84 87 ARG A N 1
ATOM 692 C CA . ARG A 1 87 ? 4.176 14.758 5.164 1 84 87 ARG A CA 1
ATOM 693 C C . ARG A 1 87 ? 4.922 15.609 6.191 1 84 87 ARG A C 1
ATOM 695 O O . ARG A 1 87 ? 4.668 16.812 6.309 1 84 87 ARG A O 1
ATOM 702 N N . GLN A 1 88 ? 5.73 14.875 6.957 1 78.62 88 GLN A N 1
ATOM 703 C CA . GLN A 1 88 ? 6.559 15.617 7.91 1 78.62 88 GLN A CA 1
ATOM 704 C C . GLN A 1 88 ? 7.668 16.375 7.195 1 78.62 88 GLN A C 1
ATOM 706 O O . GL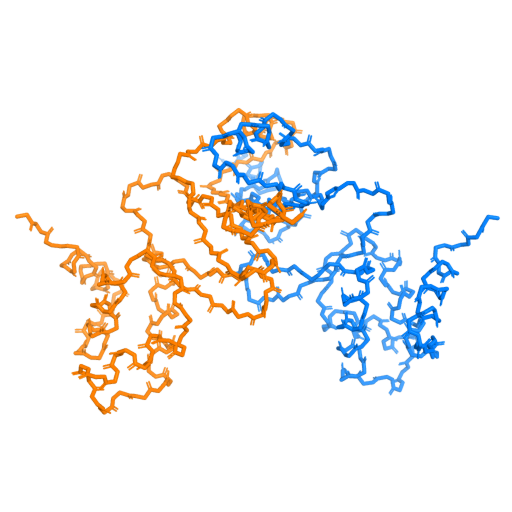N A 1 88 ? 8.312 15.844 6.289 1 78.62 88 GLN A O 1
ATOM 711 N N . GLU A 1 89 ? 7.762 17.562 7.582 1 75.81 89 GLU A N 1
ATOM 712 C CA . GLU A 1 89 ? 8.797 18.391 6.965 1 75.81 89 GLU A CA 1
ATOM 713 C C . GLU A 1 89 ? 10.188 17.859 7.289 1 75.81 89 GLU A C 1
ATOM 715 O O . GLU A 1 89 ? 10.484 17.531 8.438 1 75.81 89 GLU A O 1
ATOM 720 N N . GLY A 1 90 ? 10.992 17.672 6.262 1 72 90 GLY A N 1
ATOM 721 C CA . GLY A 1 90 ? 12.383 17.281 6.465 1 72 90 GLY A CA 1
ATOM 722 C C . GLY A 1 90 ? 12.578 15.781 6.566 1 72 90 GLY A C 1
ATOM 723 O O . GLY A 1 90 ? 13.711 15.305 6.664 1 72 90 GLY A O 1
ATOM 724 N N . ALA A 1 91 ? 11.516 15.086 6.594 1 77 91 ALA A N 1
ATOM 725 C CA . ALA A 1 91 ? 11.656 13.633 6.719 1 77 91 ALA A CA 1
ATOM 726 C C . ALA A 1 91 ? 12.242 13.031 5.445 1 77 91 ALA A C 1
ATOM 728 O O . ALA A 1 91 ? 11.867 13.422 4.336 1 77 91 ALA A O 1
ATOM 729 N N . LYS A 1 92 ? 13.305 12.203 5.695 1 77.06 92 LYS A N 1
ATOM 730 C CA . LYS A 1 92 ? 13.938 11.523 4.574 1 77.06 92 LYS A CA 1
ATOM 731 C C . LYS A 1 92 ? 13 10.492 3.957 1 77.06 92 LYS A C 1
ATOM 733 O O . LYS A 1 92 ? 13 10.289 2.74 1 77.06 92 LYS A O 1
ATOM 738 N N . HIS A 1 93 ? 12.273 9.844 4.746 1 84.75 93 HIS A N 1
ATOM 739 C CA . HIS A 1 93 ? 11.336 8.812 4.297 1 84.75 93 HIS A CA 1
ATOM 740 C C . HIS A 1 93 ? 9.992 8.938 5.012 1 84.75 93 HIS A C 1
ATOM 742 O O . HIS A 1 93 ? 9.883 9.664 6.008 1 84.75 93 HIS A O 1
ATOM 748 N N . PHE A 1 94 ? 9.039 8.32 4.418 1 84.44 94 PHE A N 1
ATOM 749 C CA . PHE A 1 94 ? 7.727 8.234 5.055 1 84.44 94 PHE A CA 1
ATOM 750 C C . PHE A 1 94 ? 7.781 7.355 6.297 1 84.44 94 PHE A C 1
ATOM 752 O O . PHE A 1 94 ? 8.531 6.375 6.336 1 84.44 94 PHE A O 1
ATOM 759 N N . HIS A 1 95 ? 7.141 7.746 7.332 1 89.38 95 HIS A N 1
ATOM 760 C CA . HIS A 1 95 ? 7.137 6.977 8.57 1 89.38 95 HIS A CA 1
ATOM 761 C C . HIS A 1 95 ? 6.418 5.645 8.383 1 89.38 95 HIS A C 1
ATOM 763 O O . HIS A 1 95 ? 5.695 5.453 7.406 1 89.38 95 HIS A O 1
ATOM 769 N N . HIS A 1 96 ? 6.711 4.715 9.289 1 93.12 96 HIS A N 1
ATOM 770 C CA . HIS A 1 96 ? 6.109 3.389 9.219 1 93.12 96 HIS A CA 1
ATOM 771 C C . HIS A 1 96 ? 4.785 3.338 9.969 1 93.12 96 HIS A C 1
ATOM 773 O O . HIS A 1 96 ? 4.551 4.137 10.875 1 93.12 96 HIS A O 1
ATOM 779 N N . HIS A 1 97 ? 3.93 2.443 9.547 1 95 97 HIS A N 1
ATOM 780 C CA . HIS A 1 97 ? 2.621 2.316 10.18 1 95 97 HIS A CA 1
ATOM 781 C C . HIS A 1 97 ? 2.424 0.92 10.766 1 95 97 HIS A C 1
ATOM 783 O O . HIS A 1 97 ? 2.896 -0.066 10.195 1 95 97 HIS A O 1
ATOM 789 N N . LEU A 1 98 ? 1.74 0.851 11.938 1 96.38 98 LEU A N 1
ATOM 790 C CA . LEU A 1 98 ? 1.189 -0.359 12.539 1 96.38 98 LEU A CA 1
ATOM 791 C C . LEU A 1 98 ? -0.33 -0.386 12.414 1 96.38 98 LEU A C 1
ATOM 793 O O . LEU A 1 98 ? -1.014 0.514 12.906 1 96.38 98 LEU A O 1
ATOM 797 N N . VAL A 1 99 ? -0.796 -1.405 11.781 1 95.31 99 VAL A N 1
ATOM 798 C CA . VAL A 1 99 ? -2.238 -1.496 11.57 1 95.31 99 VAL A CA 1
ATOM 799 C C . VAL A 1 99 ? -2.791 -2.717 12.297 1 95.31 99 VAL A C 1
ATOM 801 O O . VAL A 1 99 ? -2.436 -3.854 11.977 1 95.31 99 VAL A O 1
ATOM 804 N N . CYS A 1 100 ? -3.693 -2.492 13.188 1 95.88 100 CYS A N 1
ATOM 805 C CA . CYS A 1 100 ? -4.34 -3.586 13.906 1 95.88 100 CYS A CA 1
ATOM 806 C C . CYS A 1 100 ? -5.461 -4.195 13.078 1 95.88 100 CYS A C 1
ATOM 808 O O . CYS A 1 100 ? -6.375 -3.49 12.648 1 95.88 100 CYS A O 1
ATOM 810 N N . ILE A 1 101 ? -5.48 -5.445 12.938 1 91.81 101 ILE A N 1
ATOM 811 C CA . ILE A 1 101 ? -6.469 -6.105 12.094 1 91.81 101 ILE A CA 1
ATOM 812 C C . ILE A 1 101 ? -7.719 -6.418 12.914 1 91.81 101 ILE A C 1
ATOM 814 O O . ILE A 1 101 ? -8.766 -6.766 12.359 1 91.81 101 ILE A O 1
ATOM 818 N N . GLU A 1 102 ? -7.652 -6.262 14.188 1 92.62 102 GLU A N 1
ATOM 819 C CA . GLU A 1 102 ? -8.789 -6.531 15.062 1 92.62 102 GLU A CA 1
ATOM 820 C C . GLU A 1 102 ? -9.648 -5.285 15.25 1 92.62 102 GLU A C 1
ATOM 822 O O . GLU A 1 102 ? -10.867 -5.324 15.07 1 92.62 102 GLU A O 1
ATOM 827 N N . CYS A 1 103 ? -9.102 -4.207 15.617 1 92.75 103 CYS A N 1
ATOM 828 C CA . CYS A 1 103 ? -9.891 -3.021 15.938 1 92.75 103 CYS A CA 1
ATOM 829 C C . CYS A 1 103 ? -9.742 -1.956 14.859 1 92.75 103 CYS A C 1
ATOM 831 O O . CYS A 1 103 ? -10.469 -0.964 14.859 1 92.75 103 CYS A O 1
ATOM 833 N N . GLY A 1 104 ? -8.695 -2.082 13.992 1 90.12 104 GLY A N 1
ATOM 834 C CA . GLY A 1 104 ? -8.539 -1.147 12.891 1 90.12 104 GLY A CA 1
ATOM 835 C C . GLY A 1 104 ? -7.672 0.046 13.242 1 90.12 104 GLY A C 1
ATOM 836 O O . GLY A 1 104 ? -7.398 0.892 12.391 1 90.12 104 GLY A O 1
ATOM 837 N N . ALA A 1 105 ? -7.141 0.101 14.469 1 91.19 105 ALA A N 1
ATOM 838 C CA . ALA A 1 105 ? -6.293 1.216 14.891 1 91.19 105 ALA A CA 1
ATOM 839 C C . ALA A 1 105 ? -5.008 1.269 14.062 1 91.19 105 ALA A C 1
ATOM 841 O O . ALA A 1 105 ? -4.457 0.228 13.695 1 91.19 105 ALA A O 1
ATOM 842 N N . VAL A 1 106 ? -4.547 2.504 13.836 1 92.38 106 VAL A N 1
ATOM 843 C CA . VAL A 1 106 ? -3.291 2.738 13.125 1 92.38 106 VAL A CA 1
ATOM 844 C C . VAL A 1 106 ? -2.334 3.525 14.016 1 92.38 106 VAL A C 1
ATOM 846 O O . VAL A 1 106 ? -2.648 4.637 14.453 1 92.38 106 VAL A O 1
ATOM 849 N N . ASP A 1 107 ? -1.217 2.934 14.352 1 92.88 107 ASP A N 1
ATOM 850 C CA . ASP A 1 107 ? -0.158 3.611 15.086 1 92.88 107 ASP A CA 1
ATOM 851 C C . ASP A 1 107 ? 1.03 3.926 14.18 1 92.88 107 ASP A C 1
ATOM 853 O O . ASP A 1 107 ? 1.179 3.328 13.109 1 92.88 107 ASP A O 1
ATOM 857 N N . GLU A 1 108 ? 1.887 4.891 14.68 1 92.88 108 GLU A N 1
ATOM 858 C CA . GLU A 1 108 ? 2.998 5.344 13.844 1 92.88 108 GLU A CA 1
ATOM 859 C C . GLU A 1 108 ? 4.34 5.023 14.5 1 92.88 108 GLU A C 1
ATOM 861 O O . GLU A 1 108 ? 4.477 5.094 15.719 1 92.88 108 GLU A O 1
ATOM 866 N N . ILE A 1 109 ? 5.211 4.672 13.641 1 93.06 109 ILE A N 1
ATOM 867 C CA . ILE A 1 109 ? 6.621 4.586 14 1 93.06 109 ILE A CA 1
ATOM 868 C C . ILE A 1 109 ? 7.398 5.711 13.32 1 93.06 109 ILE A C 1
ATOM 870 O O . ILE A 1 109 ? 7.609 5.68 12.102 1 93.06 109 ILE A O 1
ATOM 874 N N . GLN A 1 110 ? 7.938 6.578 14.102 1 88.44 110 GLN A N 1
ATOM 875 C CA . GLN A 1 110 ? 8.594 7.754 13.539 1 88.44 110 GLN A CA 1
ATOM 876 C C . GLN A 1 110 ? 10.055 7.461 13.203 1 88.44 110 GLN A C 1
ATOM 878 O O . GLN A 1 110 ? 10.602 8.016 12.25 1 88.44 110 GLN A O 1
ATOM 883 N N . GLU A 1 111 ? 10.547 6.664 13.945 1 90 111 GLU A N 1
ATOM 884 C CA . GLU A 1 111 ? 11.945 6.324 13.711 1 90 111 GLU A CA 1
ATOM 885 C C . GLU A 1 111 ? 12.102 5.477 12.453 1 90 111 GLU A C 1
ATOM 887 O O . GLU A 1 111 ? 11.281 4.598 12.18 1 90 111 GLU A O 1
ATOM 892 N N . ASP A 1 112 ? 13.133 5.797 11.695 1 92.5 112 ASP A N 1
ATOM 893 C CA . ASP A 1 112 ? 13.445 4.973 10.531 1 92.5 112 ASP A CA 1
ATOM 894 C C . ASP A 1 112 ? 14.203 3.711 10.945 1 92.5 112 ASP A C 1
ATOM 896 O O . ASP A 1 112 ? 15.383 3.775 11.289 1 92.5 112 ASP A O 1
ATOM 900 N N . LEU A 1 113 ? 13.617 2.629 10.773 1 94.12 113 LEU A N 1
ATOM 901 C CA . LEU A 1 113 ? 14.172 1.359 11.227 1 94.12 113 LEU A CA 1
ATOM 902 C C . LEU A 1 113 ? 14.805 0.596 10.07 1 94.12 113 LEU A C 1
ATOM 904 O O . LEU A 1 113 ? 15.227 -0.553 10.227 1 94.12 113 LEU A O 1
ATOM 908 N N . LEU A 1 114 ? 14.867 1.209 8.852 1 96.12 114 LEU A N 1
ATOM 909 C CA . LEU A 1 114 ? 15.234 0.433 7.672 1 96.12 114 LEU A CA 1
ATOM 910 C C . LEU A 1 114 ? 16.594 0.868 7.133 1 96.12 114 LEU A C 1
ATOM 912 O O . LEU A 1 114 ? 16.984 0.478 6.031 1 96.12 114 LEU A O 1
ATOM 916 N N . GLU A 1 115 ? 17.344 1.589 7.855 1 94.06 115 GLU A N 1
ATOM 917 C CA . GLU A 1 115 ? 18.609 2.098 7.348 1 94.06 115 GLU A CA 1
ATOM 918 C C . GLU A 1 115 ? 19.516 0.96 6.898 1 94.06 115 GLU A C 1
ATOM 920 O O . GLU A 1 115 ? 20.047 0.985 5.789 1 94.06 115 GLU A O 1
ATOM 925 N N . ASP A 1 116 ? 19.656 -0.036 7.75 1 95.31 116 ASP A N 1
ATOM 926 C CA . ASP A 1 116 ? 20.5 -1.171 7.422 1 95.31 116 ASP A CA 1
ATOM 927 C C . ASP A 1 116 ? 19.938 -1.97 6.254 1 95.31 116 ASP A C 1
ATOM 929 O O . ASP A 1 116 ? 20.688 -2.432 5.387 1 95.31 116 ASP A O 1
ATOM 933 N N . VAL A 1 117 ? 18.672 -2.121 6.262 1 96.56 117 VAL A N 1
ATOM 934 C CA . VAL A 1 117 ? 18.016 -2.875 5.203 1 96.56 117 VAL A CA 1
ATOM 935 C C . VAL A 1 117 ? 18.203 -2.168 3.865 1 96.56 117 VAL A C 1
ATOM 937 O O . VAL A 1 117 ? 18.469 -2.814 2.846 1 96.56 117 VAL A O 1
ATOM 940 N N . GLU A 1 118 ? 18.094 -0.837 3.869 1 96.81 118 GLU A N 1
ATOM 941 C CA . GLU A 1 118 ? 18.297 -0.07 2.645 1 96.81 118 GLU A CA 1
ATOM 942 C C . GLU A 1 118 ? 19.688 -0.294 2.078 1 96.81 118 GLU A C 1
ATOM 944 O O . GLU A 1 118 ? 19.859 -0.455 0.868 1 96.81 118 GLU A O 1
ATOM 949 N N . ALA A 1 119 ? 20.641 -0.286 2.951 1 96.88 119 ALA A N 1
ATOM 950 C CA . ALA A 1 119 ? 22.016 -0.479 2.516 1 96.88 119 ALA A CA 1
ATOM 951 C C . ALA A 1 119 ? 22.203 -1.838 1.844 1 96.88 119 ALA A C 1
ATOM 953 O O . ALA A 1 119 ? 22.844 -1.941 0.803 1 96.88 119 ALA A O 1
ATOM 954 N N . ILE A 1 120 ? 21.641 -2.82 2.406 1 96.75 120 ILE A N 1
ATOM 955 C CA . ILE A 1 120 ? 21.703 -4.176 1.869 1 96.75 120 ILE A CA 1
ATOM 956 C C . ILE A 1 120 ? 21.047 -4.219 0.496 1 96.75 120 ILE A C 1
ATOM 958 O O . ILE A 1 120 ? 21.609 -4.766 -0.456 1 96.75 120 ILE A O 1
ATOM 962 N N . VAL A 1 121 ? 19.891 -3.643 0.371 1 96.5 121 VAL A N 1
ATOM 963 C CA . VAL A 1 121 ? 19.094 -3.676 -0.854 1 96.5 121 VAL A CA 1
ATOM 964 C C . VAL A 1 121 ? 19.828 -2.928 -1.965 1 96.5 121 VAL A C 1
ATOM 966 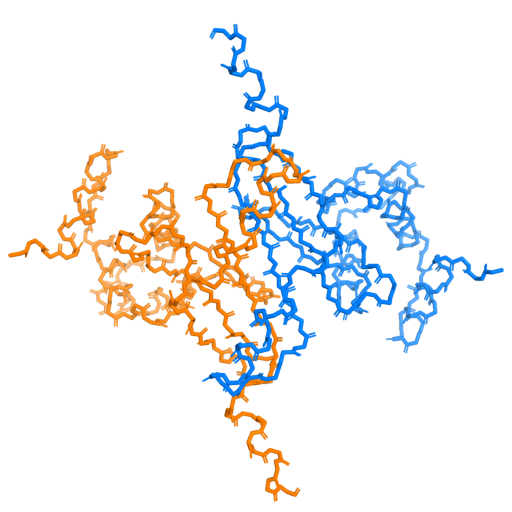O O . VAL A 1 121 ? 19.922 -3.418 -3.092 1 96.5 121 VAL A O 1
ATOM 969 N N . GLU A 1 122 ? 20.312 -1.759 -1.64 1 97 122 GLU A N 1
ATOM 970 C CA . GLU A 1 122 ? 21 -0.962 -2.645 1 97 122 GLU A CA 1
ATOM 971 C C . GLU A 1 122 ? 22.203 -1.714 -3.209 1 97 122 GLU A C 1
ATOM 973 O O . GLU A 1 122 ? 22.453 -1.68 -4.418 1 97 122 GLU A O 1
ATOM 978 N N . LYS A 1 123 ? 22.875 -2.383 -2.361 1 95.94 123 LYS A N 1
ATOM 979 C CA . LYS A 1 123 ? 24.078 -3.111 -2.77 1 95.94 123 LYS A CA 1
ATOM 980 C C . LYS A 1 123 ? 23.719 -4.363 -3.562 1 95.94 123 LYS A C 1
ATOM 982 O O . LYS A 1 123 ? 24.266 -4.594 -4.645 1 95.94 123 LYS A O 1
ATOM 987 N N . ARG A 1 124 ? 22.812 -5.141 -3.141 1 95.88 124 ARG A N 1
ATOM 988 C CA . ARG A 1 124 ? 22.547 -6.461 -3.699 1 95.88 124 ARG A CA 1
ATOM 989 C C . ARG A 1 124 ? 21.719 -6.355 -4.973 1 95.88 124 ARG A C 1
ATOM 991 O O . ARG A 1 124 ? 21.844 -7.188 -5.875 1 95.88 124 ARG A O 1
ATOM 998 N N . TRP A 1 125 ? 20.875 -5.344 -5.125 1 95.31 125 TRP A N 1
ATOM 999 C CA . TRP A 1 125 ? 19.969 -5.258 -6.262 1 95.31 125 TRP A CA 1
ATOM 1000 C C . TRP A 1 125 ? 20.344 -4.09 -7.168 1 95.31 125 TRP A C 1
ATOM 1002 O O . TRP A 1 125 ? 19.656 -3.822 -8.156 1 95.31 125 TRP A O 1
ATOM 1012 N N . ASN A 1 126 ? 21.422 -3.428 -6.832 1 95.5 126 ASN A N 1
ATOM 1013 C CA . ASN A 1 126 ? 21.828 -2.27 -7.617 1 95.5 126 ASN A CA 1
ATOM 1014 C C . ASN A 1 126 ? 20.656 -1.311 -7.848 1 95.5 126 ASN A C 1
ATOM 1016 O O . ASN A 1 126 ? 20.344 -0.97 -8.992 1 95.5 126 ASN A O 1
ATOM 1020 N N . PHE A 1 127 ? 20.094 -0.869 -6.805 1 97.19 127 PHE A N 1
ATOM 1021 C CA . PHE A 1 127 ? 18.906 -0.029 -6.762 1 97.19 127 PHE A CA 1
ATOM 1022 C C . PHE A 1 127 ? 19.141 1.21 -5.906 1 97.19 127 PHE A C 1
ATOM 1024 O O . PHE A 1 127 ? 19.594 1.105 -4.77 1 97.19 127 PHE A O 1
ATOM 1031 N N . ILE A 1 128 ? 18.875 2.363 -6.469 1 97.25 128 ILE A N 1
ATOM 1032 C CA . ILE A 1 128 ? 19.016 3.6 -5.711 1 97.25 128 ILE A CA 1
ATOM 1033 C C . ILE A 1 128 ? 17.688 3.938 -5.016 1 97.25 128 ILE A C 1
ATOM 1035 O O . ILE A 1 128 ? 16.75 4.379 -5.664 1 97.25 128 ILE A O 1
ATOM 1039 N N . ILE A 1 129 ? 17.688 3.814 -3.744 1 96.12 129 ILE A N 1
ATOM 1040 C CA . ILE A 1 129 ? 16.453 4.016 -2.988 1 96.12 129 ILE A CA 1
ATOM 1041 C C . ILE A 1 129 ? 16.219 5.508 -2.766 1 96.12 129 ILE A C 1
ATOM 1043 O O . ILE A 1 129 ? 17.125 6.219 -2.311 1 96.12 129 ILE A O 1
ATOM 1047 N N . LYS A 1 130 ? 15.062 5.973 -3.104 1 94.06 130 LYS A N 1
ATOM 1048 C CA . LYS A 1 130 ? 14.664 7.355 -2.863 1 94.06 130 LYS A CA 1
ATOM 1049 C C . LYS A 1 130 ? 13.688 7.449 -1.689 1 94.06 130 LYS A C 1
ATOM 1051 O O . LYS A 1 130 ? 13.664 8.453 -0.976 1 94.06 130 LYS A O 1
ATOM 1056 N N . ASP A 1 131 ? 12.891 6.477 -1.551 1 92.5 131 ASP A N 1
ATOM 1057 C CA . ASP A 1 131 ? 11.898 6.41 -0.48 1 92.5 131 ASP A CA 1
ATOM 1058 C C . ASP A 1 131 ? 11.445 4.969 -0.242 1 92.5 131 ASP A C 1
ATOM 1060 O O . ASP A 1 131 ? 11.844 4.059 -0.969 1 92.5 131 ASP A O 1
ATOM 1064 N N . HIS A 1 132 ? 10.656 4.77 0.819 1 93.88 132 HIS A N 1
ATOM 1065 C CA . HIS A 1 132 ? 10.07 3.455 1.057 1 93.88 132 HIS A CA 1
ATOM 1066 C C . HIS A 1 132 ? 8.773 3.57 1.846 1 93.88 132 HIS A C 1
ATOM 1068 O O . HIS A 1 132 ? 8.516 4.594 2.484 1 93.88 132 HIS A O 1
ATOM 1074 N N . ARG A 1 133 ? 7.988 2.512 1.724 1 91.62 133 ARG A N 1
ATOM 1075 C CA . ARG A 1 133 ? 6.738 2.355 2.465 1 91.62 133 ARG A CA 1
ATOM 1076 C C . ARG A 1 133 ? 6.719 1.035 3.229 1 91.62 133 ARG A C 1
ATOM 1078 O O . ARG A 1 133 ? 6.953 -0.028 2.648 1 91.62 133 ARG A O 1
ATOM 1085 N N . LEU A 1 134 ? 6.488 1.189 4.535 1 95.19 134 LEU A N 1
ATOM 1086 C CA . LEU A 1 134 ? 6.449 -0.001 5.375 1 95.19 134 LEU A CA 1
ATOM 1087 C C . LEU A 1 134 ? 5.227 0.021 6.293 1 95.19 134 LEU A C 1
ATOM 1089 O O . LEU A 1 134 ? 5.004 0.997 7.012 1 95.19 134 LEU A O 1
ATOM 1093 N N . THR A 1 135 ? 4.461 -1.01 6.176 1 94.19 135 THR A N 1
ATOM 1094 C CA . THR A 1 135 ? 3.303 -1.191 7.043 1 94.19 135 THR A CA 1
ATOM 1095 C C . THR A 1 135 ? 3.324 -2.572 7.691 1 94.19 135 THR A C 1
ATOM 1097 O O . THR A 1 135 ? 3.529 -3.58 7.012 1 94.19 135 THR A O 1
ATOM 1100 N N . PHE A 1 136 ? 3.188 -2.572 9.008 1 96.19 136 PHE A N 1
ATOM 1101 C CA . PHE A 1 136 ? 3.004 -3.824 9.734 1 96.19 136 PHE A CA 1
ATOM 1102 C C . PHE A 1 136 ? 1.531 -4.059 10.047 1 96.19 136 PHE A C 1
ATOM 1104 O O . PHE A 1 136 ? 0.825 -3.137 10.461 1 96.19 136 PHE A O 1
ATOM 1111 N N . HIS A 1 137 ? 1.06 -5.246 9.727 1 94.5 137 HIS A N 1
ATOM 1112 C CA . HIS A 1 137 ? -0.279 -5.68 10.109 1 94.5 137 HIS A CA 1
ATOM 1113 C C . HIS A 1 137 ? -0.228 -6.672 11.273 1 94.5 137 HIS A C 1
ATOM 1115 O O . HIS A 1 137 ? 0.589 -7.594 11.266 1 94.5 137 HIS A O 1
ATOM 1121 N N . GLY A 1 138 ? -1.075 -6.465 12.25 1 96.12 138 GLY A N 1
ATOM 1122 C CA . GLY A 1 138 ? -1.082 -7.344 13.414 1 96.12 138 GLY A CA 1
ATOM 1123 C C . GLY A 1 138 ? -2.109 -6.949 14.453 1 96.12 138 GLY A C 1
ATOM 1124 O O . GLY A 1 138 ? -3.217 -6.531 14.117 1 96.12 138 GLY A O 1
ATOM 1125 N N . ILE A 1 139 ? -1.783 -7.293 15.703 1 96.94 139 ILE A N 1
ATOM 1126 C CA . ILE A 1 139 ? -2.688 -7.023 16.812 1 96.94 139 ILE A CA 1
ATOM 1127 C C . ILE A 1 139 ? -2.053 -6.012 17.766 1 96.94 139 ILE A C 1
ATOM 1129 O O . ILE A 1 139 ? -0.942 -6.223 18.25 1 96.94 139 ILE A O 1
ATOM 1133 N N . CYS A 1 140 ? -2.75 -4.953 17.938 1 96.31 140 CYS A N 1
ATOM 1134 C CA . CYS A 1 140 ? -2.193 -3.879 18.75 1 96.31 140 CYS A CA 1
ATOM 1135 C C . CYS A 1 140 ? -2.34 -4.188 20.234 1 96.31 140 CYS A C 1
ATOM 1137 O O . CYS A 1 140 ? -3.043 -5.125 20.609 1 96.31 140 CYS A O 1
ATOM 1139 N N . HIS A 1 141 ? -1.667 -3.312 21.047 1 94.69 141 HIS A N 1
ATOM 1140 C CA . HIS A 1 141 ? -1.652 -3.484 22.5 1 94.69 141 HIS A CA 1
ATOM 1141 C C . HIS A 1 141 ? -3.059 -3.381 23.078 1 94.69 141 HIS A C 1
ATOM 1143 O O . HIS A 1 141 ? -3.355 -3.992 24.109 1 94.69 141 HIS A O 1
ATOM 1149 N N . ARG A 1 142 ? -3.961 -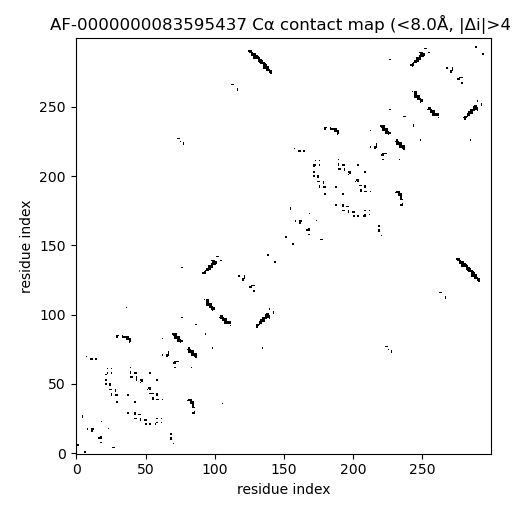2.615 22.469 1 93.19 142 ARG A N 1
ATOM 1150 C CA . ARG A 1 142 ? -5.328 -2.439 22.938 1 93.19 142 ARG A CA 1
ATOM 1151 C C . ARG A 1 142 ? -6.129 -3.729 22.797 1 93.19 142 ARG A C 1
ATOM 1153 O O . ARG A 1 142 ? -7.027 -4.004 23.594 1 93.19 142 ARG A O 1
ATOM 1160 N N . CYS A 1 143 ? -5.895 -4.547 21.828 1 94.31 143 CYS A N 1
ATOM 1161 C CA . CYS A 1 143 ? -6.66 -5.75 21.516 1 94.31 143 CYS A CA 1
ATOM 1162 C C . CYS A 1 143 ? -6.035 -6.98 22.156 1 94.31 143 CYS A C 1
ATOM 1164 O O . CYS A 1 143 ? -6.746 -7.898 22.562 1 94.31 143 CYS A O 1
ATOM 1166 N N . HIS A 1 144 ? -4.773 -7.129 22.078 1 87.31 144 HIS A N 1
ATOM 1167 C CA . HIS A 1 144 ? -4.223 -8.359 22.641 1 87.31 144 HIS A CA 1
ATOM 1168 C C . HIS A 1 144 ? -4.062 -8.258 24.156 1 87.31 144 HIS A C 1
ATOM 1170 O O . HIS A 1 144 ? -4.086 -9.273 24.859 1 87.31 144 HIS A O 1
ATOM 1176 N N . GLY A 1 145 ? -3.826 -7.164 24.766 1 75.44 145 GLY A N 1
ATOM 1177 C CA . GLY A 1 145 ? -3.938 -7.047 26.203 1 75.44 145 GLY A CA 1
ATOM 1178 C C . GLY A 1 145 ? -5.309 -7.434 26.734 1 75.44 145 GLY A C 1
ATOM 1179 O O . GLY A 1 145 ? -5.441 -7.852 27.891 1 75.44 145 GLY A O 1
ATOM 1180 N N . GLN A 1 146 ? -6.305 -7.227 26.047 1 65 146 GLN A N 1
ATOM 1181 C CA . GLN A 1 146 ? -7.641 -7.645 26.453 1 65 146 GLN A CA 1
ATOM 1182 C C . GLN A 1 146 ? -7.754 -9.164 26.484 1 65 146 GLN A C 1
ATOM 1184 O O . GLN A 1 146 ? -8.531 -9.727 27.266 1 65 146 GLN A O 1
ATOM 1189 N N . ASN A 1 147 ? -7.16 -9.867 25.656 1 55.62 147 ASN A N 1
ATOM 1190 C CA . ASN A 1 147 ? -7.266 -11.328 25.609 1 55.62 147 ASN A CA 1
ATOM 1191 C C . ASN A 1 147 ? -6.488 -11.977 26.75 1 55.62 147 ASN A C 1
ATOM 1193 O O . ASN A 1 147 ? -6.59 -13.188 26.969 1 55.62 147 ASN A O 1
ATOM 1197 N N . GLU A 1 148 ? -5.527 -11.445 27.344 1 49.56 148 GLU A N 1
ATOM 1198 C CA . GLU A 1 148 ? -4.93 -12.102 28.5 1 49.56 148 GLU A CA 1
ATOM 1199 C C . GLU A 1 148 ? -5.871 -12.062 29.703 1 49.56 148 GLU A C 1
ATOM 1201 O O . GLU A 1 148 ? -5.688 -12.805 30.672 1 49.56 148 GLU A O 1
ATOM 1206 N N . GLU A 1 149 ? -6.734 -11.086 30.047 1 42.25 149 GLU A N 1
ATOM 1207 C CA . GLU A 1 149 ? -7.543 -11.219 31.25 1 42.25 149 GLU A CA 1
ATOM 1208 C C . GLU A 1 149 ? -8.633 -12.281 31.078 1 42.25 149 GLU A C 1
ATOM 1210 O O . GLU A 1 149 ? -9.305 -12.648 32.031 1 42.25 149 GLU A O 1
ATOM 1215 N N . GLN A 1 150 ? -9.094 -12.688 29.938 1 31.53 150 GLN A N 1
ATOM 1216 C CA . GLN A 1 150 ? -10.055 -13.758 30.203 1 31.53 150 GLN A CA 1
ATOM 1217 C C . GLN A 1 150 ? -9.344 -15.094 30.438 1 31.53 150 GLN A C 1
ATOM 1219 O O . GLN A 1 150 ? -8.438 -15.453 29.688 1 31.53 150 GLN A O 1
ATOM 1224 N N . MET B 1 1 ? 1.797 -35.031 -7.582 1 56 1 MET B N 1
ATOM 1225 C CA . MET B 1 1 ? 1.942 -33.812 -6.789 1 56 1 MET B CA 1
ATOM 1226 C C . MET B 1 1 ? 0.812 -32.844 -7.086 1 56 1 MET B C 1
ATOM 1228 O O . MET B 1 1 ? 0.47 -32.625 -8.25 1 56 1 MET B O 1
ATOM 1232 N N . GLU B 1 2 ? 0.022 -32.688 -6.195 1 77.62 2 GLU B N 1
ATOM 1233 C CA . GLU B 1 2 ? -1.109 -31.781 -6.418 1 77.62 2 GLU B CA 1
ATOM 1234 C C . GLU B 1 2 ? -0.648 -30.438 -6.973 1 77.62 2 GLU B C 1
ATOM 1236 O O . GLU B 1 2 ? 0.315 -29.859 -6.473 1 77.62 2 GLU B O 1
ATOM 1241 N N . SER B 1 3 ? -1.207 -30.219 -8.156 1 90.56 3 SER B N 1
ATOM 1242 C CA . SER B 1 3 ? -0.831 -28.969 -8.812 1 90.56 3 SER B CA 1
ATOM 1243 C C . SER B 1 3 ? -1.311 -27.766 -8.016 1 90.56 3 SER B C 1
ATOM 1245 O O . SER B 1 3 ? -2.15 -27.891 -7.125 1 90.56 3 SER B O 1
ATOM 1247 N N . ARG B 1 4 ? -0.665 -26.656 -8.227 1 88.5 4 ARG B N 1
ATOM 1248 C CA . ARG B 1 4 ? -1.049 -25.422 -7.555 1 88.5 4 ARG B CA 1
ATOM 1249 C C . ARG B 1 4 ? -2.514 -25.094 -7.816 1 88.5 4 ARG B C 1
ATOM 1251 O O . ARG B 1 4 ? -3.223 -24.625 -6.918 1 88.5 4 ARG B O 1
ATOM 1258 N N . ILE B 1 5 ? -2.977 -25.375 -9.062 1 89.25 5 ILE B N 1
ATOM 1259 C CA . ILE B 1 5 ? -4.363 -25.094 -9.406 1 89.25 5 ILE B CA 1
ATOM 1260 C C . ILE B 1 5 ? -5.297 -26 -8.609 1 89.25 5 ILE B C 1
ATOM 1262 O O . ILE B 1 5 ? -6.387 -25.578 -8.211 1 89.25 5 ILE B O 1
ATOM 1266 N N . ASP B 1 6 ? -4.902 -27.141 -8.352 1 91.81 6 ASP B N 1
ATOM 1267 C CA . ASP B 1 6 ? -5.703 -28.062 -7.551 1 91.81 6 ASP B CA 1
ATOM 1268 C C . ASP B 1 6 ? -5.812 -27.578 -6.105 1 91.81 6 ASP B C 1
ATOM 1270 O O . ASP B 1 6 ? -6.875 -27.672 -5.488 1 91.81 6 ASP B O 1
ATOM 1274 N N . ARG B 1 7 ? -4.781 -27.141 -5.633 1 91.75 7 ARG B N 1
ATOM 1275 C CA . ARG B 1 7 ? -4.789 -26.609 -4.27 1 91.75 7 ARG B CA 1
ATOM 1276 C C . ARG B 1 7 ? -5.699 -25.391 -4.16 1 91.75 7 ARG B C 1
ATOM 1278 O O . ARG B 1 7 ? -6.422 -25.234 -3.172 1 91.75 7 ARG B O 1
ATOM 1285 N N . ILE B 1 8 ? -5.625 -24.547 -5.145 1 92 8 ILE B N 1
ATOM 1286 C CA . ILE B 1 8 ? -6.488 -23.359 -5.176 1 92 8 ILE B CA 1
ATOM 1287 C C . ILE B 1 8 ? -7.949 -23.797 -5.262 1 92 8 ILE B C 1
ATOM 1289 O O . ILE B 1 8 ? -8.812 -23.234 -4.578 1 92 8 ILE B O 1
ATOM 1293 N N . LYS B 1 9 ? -8.227 -24.797 -6.027 1 92.44 9 LYS B N 1
ATOM 1294 C CA . LYS B 1 9 ? -9.578 -25.344 -6.141 1 92.44 9 LYS B CA 1
ATOM 1295 C C . LYS B 1 9 ? -10.086 -25.828 -4.785 1 92.44 9 LYS B C 1
ATOM 1297 O O . LYS B 1 9 ? -11.234 -25.578 -4.418 1 92.44 9 LYS B O 1
ATOM 1302 N N . LYS B 1 10 ? -9.234 -26.469 -4.105 1 93.44 10 LYS B N 1
ATOM 1303 C CA . LYS B 1 10 ? -9.602 -26.969 -2.785 1 93.44 10 LYS B CA 1
ATOM 1304 C C . LYS B 1 10 ? -9.898 -25.828 -1.818 1 93.44 10 LYS B C 1
ATOM 1306 O O . LYS B 1 10 ? -10.844 -25.906 -1.035 1 93.44 10 LYS B O 1
ATOM 1311 N N . GLN B 1 11 ? -9.078 -24.859 -1.914 1 92.19 11 GLN B N 1
ATOM 1312 C CA . GLN B 1 11 ? -9.297 -23.688 -1.059 1 92.19 11 GLN B CA 1
ATOM 1313 C C . GLN B 1 11 ? -10.641 -23.031 -1.361 1 92.19 11 GLN B C 1
ATOM 1315 O O . GLN B 1 11 ? -11.375 -22.656 -0.446 1 92.19 11 GLN B O 1
ATOM 1320 N N . LEU B 1 12 ? -10.984 -22.891 -2.617 1 94.38 12 LEU B N 1
ATOM 1321 C CA . LEU B 1 12 ? -12.258 -22.312 -3.041 1 94.38 12 LEU B CA 1
ATOM 1322 C C . LEU B 1 12 ? -13.422 -23.172 -2.582 1 94.38 12 LEU B C 1
ATOM 1324 O O . LEU B 1 12 ? -14.398 -22.656 -2.027 1 94.38 12 LEU B O 1
ATOM 1328 N N . HIS B 1 13 ? -13.281 -24.406 -2.715 1 94.06 13 HIS B N 1
ATOM 1329 C CA . HIS B 1 13 ? -14.328 -25.344 -2.32 1 94.06 13 HIS B CA 1
ATOM 1330 C C . HIS B 1 13 ? -14.57 -25.297 -0.817 1 94.06 13 HIS B C 1
ATOM 1332 O O . HIS B 1 13 ? -15.727 -25.281 -0.374 1 94.06 13 HIS B O 1
ATOM 1338 N N . SER B 1 14 ? -13.508 -25.281 -0.089 1 95 14 SER B N 1
ATOM 1339 C CA . SER B 1 14 ? -13.602 -25.234 1.366 1 95 14 SER B CA 1
ATOM 1340 C C . SER B 1 14 ? -14.305 -23.969 1.839 1 95 14 SER B C 1
ATOM 1342 O O . SER B 1 14 ? -14.945 -23.953 2.891 1 95 14 SER B O 1
ATOM 1344 N N . ALA B 1 15 ? -14.234 -22.969 1.069 1 93.81 15 ALA B N 1
ATOM 1345 C CA . ALA B 1 15 ? -14.852 -21.688 1.425 1 93.81 15 ALA B CA 1
ATOM 1346 C C . ALA B 1 15 ? -16.25 -21.578 0.841 1 93.81 15 ALA B C 1
ATOM 1348 O O . ALA B 1 15 ? -16.906 -20.547 0.983 1 93.81 15 ALA B O 1
ATOM 1349 N N . GLY B 1 16 ? -16.703 -22.562 0.12 1 94.44 16 GLY B N 1
ATOM 1350 C CA . GLY B 1 16 ? -18.078 -22.594 -0.388 1 94.44 16 GLY B CA 1
ATOM 1351 C C . GLY B 1 16 ? -18.203 -22.047 -1.792 1 94.44 16 GLY B C 1
ATOM 1352 O O . GLY B 1 16 ? -19.297 -21.703 -2.234 1 94.44 16 GLY B O 1
ATOM 1353 N N . TYR B 1 17 ? -17.125 -21.859 -2.414 1 94.62 17 TYR B N 1
ATOM 1354 C CA . TYR B 1 17 ? -17.156 -21.344 -3.775 1 94.62 17 TYR B CA 1
ATOM 1355 C C . TYR B 1 17 ? -16.797 -22.422 -4.785 1 94.62 17 TYR B C 1
ATOM 1357 O O . TYR B 1 17 ? -16.141 -23.406 -4.438 1 94.62 17 TYR B O 1
ATOM 1365 N N . LYS B 1 18 ? -17.312 -22.234 -5.977 1 91.44 18 LYS B N 1
ATOM 1366 C CA . LYS B 1 18 ? -16.969 -23.141 -7.062 1 91.44 18 LYS B CA 1
ATOM 1367 C C . LYS B 1 18 ? -15.891 -22.531 -7.961 1 91.44 18 LYS B C 1
ATOM 1369 O O . LYS B 1 18 ? -15.805 -21.312 -8.102 1 91.44 18 LYS B O 1
ATOM 1374 N N . LEU B 1 19 ? -15.078 -23.422 -8.461 1 92.69 19 LEU B N 1
ATOM 1375 C CA . LEU B 1 19 ? -14.141 -22.984 -9.5 1 92.69 19 LEU B CA 1
ATOM 1376 C C . LEU B 1 19 ? -14.766 -23.141 -10.891 1 92.69 19 LEU B C 1
ATOM 1378 O O . LEU B 1 19 ? -14.578 -24.172 -11.547 1 92.69 19 LEU B O 1
ATOM 1382 N N . THR B 1 20 ? -15.492 -22.094 -11.344 1 93.19 20 THR B N 1
ATOM 1383 C CA . THR B 1 20 ? -16.094 -22.094 -12.672 1 93.19 20 THR B CA 1
ATOM 1384 C C . THR B 1 20 ? -15.016 -21.984 -13.75 1 93.19 20 THR B C 1
ATOM 1386 O O . THR B 1 20 ? -13.867 -21.656 -13.453 1 93.19 20 THR B O 1
ATOM 1389 N N . PRO B 1 21 ? -15.383 -22.375 -14.938 1 93.88 21 PRO B N 1
ATOM 1390 C CA . PRO B 1 21 ? -14.414 -22.25 -16.031 1 93.88 21 PRO B CA 1
ATOM 1391 C C . PRO B 1 21 ? -13.812 -20.844 -16.125 1 93.88 21 PRO B C 1
ATOM 1393 O O . PRO B 1 21 ? -12.617 -20.703 -16.391 1 93.88 21 PRO B O 1
ATOM 1396 N N . GLN B 1 22 ? -14.609 -19.828 -15.852 1 93.81 22 GLN B N 1
ATOM 1397 C CA . GLN B 1 22 ? -14.133 -18.438 -15.898 1 93.81 22 GLN B CA 1
ATOM 1398 C C . GLN B 1 22 ? -13.141 -18.172 -14.773 1 93.81 22 GLN B C 1
ATOM 1400 O O . GLN B 1 22 ? -12.094 -17.562 -15 1 93.81 22 GLN B O 1
ATOM 1405 N N . ARG B 1 23 ? -13.445 -18.609 -13.609 1 94.75 23 ARG B N 1
ATOM 1406 C CA . ARG B 1 23 ? -12.531 -18.453 -12.477 1 94.75 23 ARG B CA 1
ATOM 1407 C C . ARG B 1 23 ? -11.242 -19.25 -12.703 1 94.75 23 ARG B C 1
ATOM 1409 O O . ARG B 1 23 ? -10.148 -18.766 -12.391 1 94.75 23 ARG B O 1
ATOM 1416 N N . GLU B 1 24 ? -11.453 -20.406 -13.242 1 94.38 24 GLU B N 1
ATOM 1417 C CA . GLU B 1 24 ? -10.297 -21.234 -13.547 1 94.38 24 GLU B CA 1
ATOM 1418 C C . GLU B 1 24 ? -9.367 -20.547 -14.547 1 94.38 24 GLU B C 1
ATOM 1420 O O . GLU B 1 24 ? -8.148 -20.594 -14.406 1 94.38 24 GLU B O 1
ATOM 1425 N N . ALA B 1 25 ? -9.93 -19.984 -15.57 1 95.81 25 ALA B N 1
ATOM 1426 C CA . ALA B 1 25 ? -9.148 -19.25 -16.562 1 95.81 25 ALA B CA 1
ATOM 1427 C C . ALA B 1 25 ? -8.391 -18.078 -15.922 1 95.81 25 ALA B C 1
ATOM 1429 O O . ALA B 1 25 ? -7.234 -17.828 -16.25 1 95.81 25 ALA B O 1
ATOM 1430 N N . THR B 1 26 ? -9.047 -17.406 -15.023 1 96.44 26 THR B N 1
ATOM 1431 C CA . THR B 1 26 ? -8.422 -16.297 -14.32 1 96.44 26 THR B CA 1
ATOM 1432 C C . THR B 1 26 ? -7.242 -16.781 -13.477 1 96.44 26 THR B C 1
ATOM 1434 O O . THR B 1 26 ? -6.152 -16.203 -13.547 1 96.44 26 THR B O 1
ATOM 1437 N N . VAL B 1 27 ? -7.449 -17.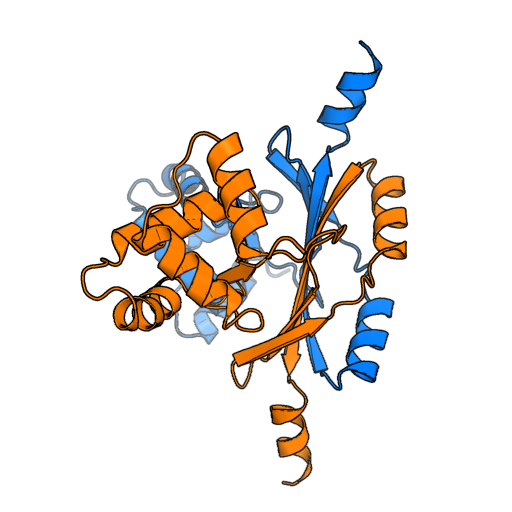859 -12.805 1 95.12 27 VAL B N 1
ATOM 1438 C CA . VAL B 1 27 ? -6.402 -18.438 -11.961 1 95.12 27 VAL B CA 1
ATOM 1439 C C . VAL B 1 27 ? -5.242 -18.906 -12.836 1 95.12 27 VAL B C 1
ATOM 1441 O O . VAL B 1 27 ? -4.074 -18.703 -12.492 1 95.12 27 VAL B O 1
ATOM 1444 N N . ALA B 1 28 ? -5.566 -19.5 -13.914 1 95.06 28 ALA B N 1
ATOM 1445 C CA . ALA B 1 28 ? -4.551 -19.984 -14.836 1 95.06 28 ALA B CA 1
ATOM 1446 C C . ALA B 1 28 ? -3.648 -18.859 -15.32 1 95.06 28 ALA B C 1
ATOM 1448 O O . ALA B 1 28 ? -2.424 -19 -15.359 1 95.06 28 ALA B O 1
ATOM 1449 N N . VAL B 1 29 ? -4.25 -17.766 -15.672 1 96.44 29 VAL B N 1
ATOM 1450 C CA . VAL B 1 29 ? -3.496 -16.609 -16.156 1 96.44 29 VAL B CA 1
ATOM 1451 C C . VAL B 1 29 ? -2.551 -16.125 -15.062 1 96.44 29 VAL B C 1
ATOM 1453 O O . VAL B 1 29 ? -1.388 -15.812 -15.336 1 96.44 29 VAL B O 1
ATOM 1456 N N . LEU B 1 30 ? -3.074 -16.062 -13.82 1 95.19 30 LEU B N 1
ATOM 1457 C CA . LEU B 1 30 ? -2.242 -15.617 -12.711 1 95.19 30 LEU B CA 1
ATOM 1458 C C . LEU B 1 30 ? -1.062 -16.562 -12.508 1 95.19 30 LEU B C 1
ATOM 1460 O O . LEU B 1 30 ? 0.061 -16.109 -12.258 1 95.19 30 LEU B O 1
ATOM 1464 N N . LEU B 1 31 ? -1.282 -17.812 -12.664 1 93.75 31 LEU B N 1
ATOM 1465 C CA . LEU B 1 31 ? -0.238 -18.812 -12.484 1 93.75 31 LEU B CA 1
ATOM 1466 C C . LEU B 1 31 ? 0.789 -18.734 -13.609 1 93.75 31 LEU B C 1
ATOM 1468 O O . LEU B 1 31 ? 1.989 -18.891 -13.375 1 93.75 31 LEU B O 1
ATOM 1472 N N . GLU B 1 32 ? 0.317 -18.453 -14.789 1 94.69 32 GLU B N 1
ATOM 1473 C CA . GLU B 1 32 ? 1.186 -18.375 -15.961 1 94.69 32 GLU B CA 1
ATOM 1474 C C . GLU B 1 32 ? 2.041 -17.109 -15.922 1 94.69 32 GLU B C 1
ATOM 1476 O O . GLU B 1 32 ? 3.084 -17.031 -16.562 1 94.69 32 GLU B O 1
ATOM 1481 N N . HIS B 1 33 ? 1.599 -16.156 -15.219 1 93.44 33 HIS B N 1
ATOM 1482 C CA . HIS B 1 33 ? 2.277 -14.867 -15.117 1 93.44 33 HIS B CA 1
ATOM 1483 C C . HIS B 1 33 ? 2.57 -14.508 -13.664 1 93.44 33 HIS B C 1
ATOM 1485 O O . HIS B 1 33 ? 2.291 -13.391 -13.219 1 93.44 33 HIS B O 1
ATOM 1491 N N . GLU B 1 34 ? 3.104 -15.398 -12.922 1 88.25 34 GLU B N 1
ATOM 1492 C CA . GLU B 1 34 ? 3.266 -15.297 -11.477 1 88.25 34 GLU B CA 1
ATOM 1493 C C . GLU B 1 34 ? 4.215 -14.164 -11.109 1 88.25 34 GLU B C 1
ATOM 1495 O O . GLU B 1 34 ? 4.066 -13.547 -10.055 1 88.25 34 GLU B O 1
ATOM 1500 N N . GLU B 1 35 ? 5.082 -13.859 -11.977 1 85.19 35 GLU B N 1
ATOM 1501 C CA . GLU B 1 35 ? 6.074 -12.836 -11.664 1 85.19 35 GLU B CA 1
ATOM 1502 C C . GLU B 1 35 ? 5.602 -11.453 -12.102 1 85.19 35 GLU B C 1
ATOM 1504 O O . GLU B 1 35 ? 6.246 -10.445 -11.805 1 85.19 35 GLU B O 1
ATOM 1509 N N . ASP B 1 36 ? 4.391 -11.602 -12.695 1 89.25 36 ASP B N 1
ATOM 1510 C CA . ASP B 1 36 ? 3.859 -10.336 -13.188 1 89.25 36 ASP B CA 1
ATOM 1511 C C . ASP B 1 36 ? 2.869 -9.727 -12.195 1 89.25 36 ASP B C 1
ATOM 1513 O O . ASP B 1 36 ? 2.213 -10.453 -11.445 1 89.25 36 ASP B O 1
ATOM 1517 N N . HIS B 1 37 ? 2.879 -8.539 -11.859 1 92 37 HIS B N 1
ATOM 1518 C CA . HIS B 1 37 ? 1.933 -7.762 -11.07 1 92 37 HIS B CA 1
ATOM 1519 C C . HIS B 1 37 ? 0.832 -7.168 -11.945 1 92 37 HIS B C 1
ATOM 1521 O O . HIS B 1 37 ? 0.76 -5.953 -12.117 1 92 37 HIS B O 1
ATOM 1527 N N . LEU B 1 38 ? -0.072 -8.133 -12.289 1 95 38 LEU B N 1
ATOM 1528 C CA . LEU B 1 38 ? -1.062 -7.766 -13.297 1 95 38 LEU B CA 1
ATOM 1529 C C . LEU B 1 38 ? -2.223 -7.008 -12.664 1 95 38 LEU B C 1
ATOM 1531 O O . LEU B 1 38 ? -2.674 -7.352 -11.57 1 95 38 LEU B O 1
ATOM 1535 N N . SER B 1 39 ? -2.66 -5.973 -13.367 1 95 39 SER B N 1
ATOM 1536 C CA . SER B 1 39 ? -3.922 -5.344 -12.992 1 95 39 SER B CA 1
ATOM 1537 C C . SER B 1 39 ? -5.113 -6.203 -13.398 1 95 39 SER B C 1
ATOM 1539 O O . SER B 1 39 ? -4.957 -7.184 -14.133 1 95 39 SER B O 1
ATOM 1541 N N . ALA B 1 40 ? -6.285 -5.844 -12.859 1 96 40 ALA B N 1
ATOM 1542 C CA . ALA B 1 40 ? -7.496 -6.543 -13.281 1 96 40 ALA B CA 1
ATOM 1543 C C . ALA B 1 40 ? -7.688 -6.438 -14.797 1 96 40 ALA B C 1
ATOM 1545 O O . ALA B 1 40 ? -8.062 -7.418 -15.445 1 96 40 ALA B O 1
ATOM 1546 N N . GLU B 1 41 ? -7.371 -5.32 -15.273 1 96.19 41 GLU B N 1
ATOM 1547 C CA . GLU B 1 41 ? -7.484 -5.105 -16.719 1 96.19 41 GLU B CA 1
ATOM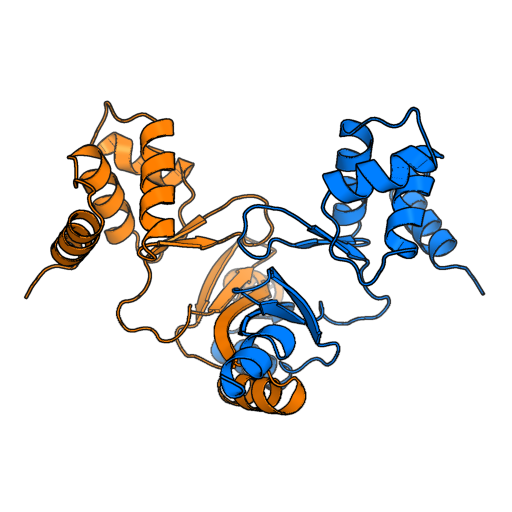 1548 C C . GLU B 1 41 ? -6.496 -5.977 -17.484 1 96.19 41 GLU B C 1
ATOM 1550 O O . GLU B 1 41 ? -6.848 -6.555 -18.516 1 96.19 41 GLU B O 1
ATOM 1555 N N . ASP B 1 42 ? -5.316 -6.043 -17.016 1 96.38 42 ASP B N 1
ATOM 1556 C CA . ASP B 1 42 ? -4.32 -6.918 -17.625 1 96.38 42 ASP B CA 1
ATOM 1557 C C . ASP B 1 42 ? -4.797 -8.367 -17.625 1 96.38 42 ASP B C 1
ATOM 1559 O O . ASP B 1 42 ? -4.707 -9.055 -18.656 1 96.38 42 ASP B O 1
ATOM 1563 N N . VAL B 1 43 ? -5.242 -8.766 -16.469 1 97.44 43 VAL B N 1
ATOM 1564 C CA . VAL B 1 43 ? -5.734 -10.133 -16.328 1 97.44 43 VAL B CA 1
ATOM 1565 C C . VAL B 1 43 ? -6.871 -10.367 -17.328 1 97.44 43 VAL B C 1
ATOM 1567 O O . VAL B 1 43 ? -6.895 -11.383 -18.031 1 97.44 43 VAL B O 1
ATOM 1570 N N . TYR B 1 44 ? -7.738 -9.391 -17.406 1 97.75 44 TYR B N 1
ATOM 1571 C CA . TYR B 1 44 ? -8.875 -9.484 -18.328 1 97.75 44 TYR B CA 1
ATOM 1572 C C . TYR B 1 44 ? -8.406 -9.711 -19.75 1 97.75 44 TYR B C 1
ATOM 1574 O O . TYR B 1 44 ? -8.906 -10.602 -20.438 1 97.75 44 TYR B O 1
ATOM 1582 N N . LEU B 1 45 ? -7.488 -8.969 -20.156 1 96.94 45 LEU B N 1
ATOM 1583 C CA . LEU B 1 45 ? -7 -9.047 -21.531 1 96.94 45 LEU B CA 1
ATOM 1584 C C . LEU B 1 45 ? -6.371 -10.414 -21.797 1 96.94 45 LEU B C 1
ATOM 1586 O O . LEU B 1 45 ? -6.578 -11 -22.875 1 96.94 45 LEU B O 1
ATOM 1590 N N . LEU B 1 46 ? -5.703 -10.906 -20.875 1 96.69 46 LEU B N 1
ATOM 1591 C CA . LEU B 1 46 ? -5.047 -12.195 -21.031 1 96.69 46 LEU B CA 1
ATOM 1592 C C . LEU B 1 46 ? -6.059 -13.336 -20.969 1 96.69 46 LEU B C 1
ATOM 1594 O O . LEU B 1 46 ? -5.934 -14.32 -21.688 1 96.69 46 LEU B O 1
ATOM 1598 N N . VAL B 1 47 ? -7.035 -13.203 -20.078 1 96.81 47 VAL B N 1
ATOM 1599 C CA . VAL B 1 47 ? -8.031 -14.25 -19.891 1 96.81 47 VAL B CA 1
ATOM 1600 C C . VAL B 1 47 ? -8.938 -14.312 -21.125 1 96.81 47 VAL B C 1
ATOM 1602 O O . VAL B 1 47 ? -9.406 -15.391 -21.5 1 96.81 47 VAL B O 1
ATOM 1605 N N . LYS B 1 48 ? -9.242 -13.148 -21.688 1 95 48 LYS B N 1
ATOM 1606 C CA . LYS B 1 48 ? -10.109 -13.078 -22.859 1 95 48 LYS B CA 1
ATOM 1607 C C . LYS B 1 48 ? -9.633 -14.023 -23.953 1 95 48 LYS B C 1
ATOM 1609 O O . LYS B 1 48 ? -10.445 -14.562 -24.719 1 95 48 LYS B O 1
ATOM 1614 N N . ASP B 1 49 ? -8.398 -14.234 -24.031 1 92.38 49 ASP B N 1
ATOM 1615 C CA . ASP B 1 49 ? -7.84 -15.148 -25.016 1 92.38 49 ASP B CA 1
ATOM 1616 C C . ASP B 1 49 ? -8.203 -16.594 -24.703 1 92.38 49 ASP B C 1
ATOM 1618 O O . ASP B 1 49 ? -8.336 -17.422 -25.594 1 92.38 49 ASP B O 1
ATOM 1622 N N . LYS B 1 50 ? -8.398 -16.891 -23.516 1 90.94 50 LYS B N 1
ATOM 1623 C CA . LYS B 1 50 ? -8.719 -18.25 -23.062 1 90.94 50 LYS B CA 1
ATOM 1624 C C . LYS B 1 50 ? -10.227 -18.438 -22.922 1 90.94 50 LYS B C 1
ATOM 1626 O O . LYS B 1 50 ? -10.75 -19.531 -23.172 1 90.94 50 LYS B O 1
ATOM 1631 N N . ALA B 1 51 ? -10.828 -17.438 -22.469 1 92.38 51 ALA B N 1
ATOM 1632 C CA . ALA B 1 51 ? -12.273 -17.406 -22.266 1 92.38 51 ALA B CA 1
ATOM 1633 C C . ALA B 1 51 ? -12.891 -16.156 -22.875 1 92.38 51 ALA B C 1
ATOM 1635 O O . ALA B 1 51 ? -13.172 -15.188 -22.172 1 92.38 51 ALA B O 1
ATOM 1636 N N . PRO B 1 52 ? -13.297 -16.156 -24.125 1 92.25 52 PRO B N 1
ATOM 1637 C CA . PRO B 1 52 ? -13.711 -14.969 -24.875 1 92.25 52 PRO B CA 1
ATOM 1638 C C . PRO B 1 52 ? -14.992 -14.352 -24.328 1 92.25 52 PRO B C 1
ATOM 1640 O O . PRO B 1 52 ? -15.219 -13.148 -24.5 1 92.25 52 PRO B O 1
ATOM 1643 N N . GLU B 1 53 ? -15.758 -15.086 -23.688 1 93.5 53 GLU B N 1
ATOM 1644 C CA . GLU B 1 53 ? -17.062 -14.586 -23.25 1 93.5 53 GLU B CA 1
ATOM 1645 C C . GLU B 1 53 ? -16.953 -13.906 -21.891 1 93.5 53 GLU B C 1
ATOM 1647 O O . GLU B 1 53 ? -17.938 -13.344 -21.391 1 93.5 53 GLU B O 1
ATOM 1652 N N . ILE B 1 54 ? -15.766 -13.992 -21.297 1 94.5 54 ILE B N 1
ATOM 1653 C CA . ILE B 1 54 ? -15.625 -13.477 -19.953 1 94.5 54 ILE B CA 1
ATOM 1654 C C . ILE B 1 54 ? -15.648 -11.945 -19.969 1 94.5 54 ILE B C 1
ATOM 1656 O O . ILE B 1 54 ? -15.094 -11.328 -20.875 1 94.5 54 ILE B O 1
ATOM 1660 N N . GLY B 1 55 ? -16.422 -11.359 -19.078 1 95.25 55 GLY B N 1
ATOM 1661 C CA . GLY B 1 55 ? -16.438 -9.914 -18.906 1 95.25 55 GLY B CA 1
ATOM 1662 C C . GLY B 1 55 ? -15.492 -9.422 -17.828 1 95.25 55 GLY B C 1
ATOM 1663 O O . GLY B 1 55 ? -15.062 -10.195 -16.969 1 95.25 55 GLY B O 1
ATOM 1664 N N . LEU B 1 56 ? -15.25 -8.156 -17.875 1 96.38 56 LEU B N 1
ATOM 1665 C CA . LEU B 1 56 ? -14.344 -7.535 -16.906 1 96.38 56 LEU B CA 1
ATOM 1666 C C . LEU B 1 56 ? -14.891 -7.652 -15.492 1 96.38 56 LEU B C 1
ATOM 1668 O O . LEU B 1 56 ? -14.141 -7.883 -14.547 1 96.38 56 LEU B O 1
ATOM 1672 N N . ALA B 1 57 ? -16.172 -7.535 -15.336 1 96.31 57 ALA B N 1
ATOM 1673 C CA . ALA B 1 57 ? -16.812 -7.629 -14.023 1 96.31 57 ALA B CA 1
ATOM 1674 C C . ALA B 1 57 ? -16.547 -8.992 -13.383 1 96.31 57 ALA B C 1
ATOM 1676 O O . ALA B 1 57 ? -16.281 -9.078 -12.18 1 96.31 57 ALA B O 1
ATOM 1677 N N . THR B 1 58 ? -16.609 -10 -14.141 1 96.06 58 THR B N 1
ATOM 1678 C CA . THR B 1 58 ? -16.359 -11.352 -13.656 1 96.06 58 THR B CA 1
ATOM 1679 C C . THR B 1 58 ? -14.922 -11.508 -13.188 1 96.06 58 THR B C 1
ATOM 1681 O O . THR B 1 58 ? -14.664 -12.086 -12.133 1 96.06 58 THR B O 1
ATOM 1684 N N . VAL B 1 59 ? -13.969 -10.93 -13.93 1 97.38 59 VAL B N 1
ATOM 1685 C CA . VAL B 1 59 ? -12.555 -10.977 -13.562 1 97.38 59 VAL B CA 1
ATOM 1686 C C . VAL B 1 59 ? -12.352 -10.25 -12.234 1 97.38 59 VAL B C 1
ATOM 1688 O O . VAL B 1 59 ? -11.711 -10.781 -11.32 1 97.38 59 VAL B O 1
ATOM 1691 N N . TYR B 1 60 ? -12.93 -9.133 -12.133 1 96.69 60 TYR B N 1
ATOM 1692 C CA . TYR B 1 60 ? -12.812 -8.336 -10.922 1 96.69 60 TYR B CA 1
ATOM 1693 C C . TYR B 1 60 ? -13.328 -9.102 -9.711 1 96.69 60 TYR B C 1
ATOM 1695 O O . TYR B 1 60 ? -12.68 -9.148 -8.664 1 96.69 60 TYR B O 1
ATOM 1703 N N . ARG B 1 61 ? -14.461 -9.656 -9.797 1 95.62 61 ARG B N 1
ATOM 1704 C CA . ARG B 1 61 ? -15.062 -10.391 -8.695 1 95.62 61 ARG B CA 1
ATOM 1705 C C . ARG B 1 61 ? -14.227 -11.609 -8.32 1 95.62 61 ARG B C 1
ATOM 1707 O O . ARG B 1 61 ? -14.102 -11.945 -7.141 1 95.62 61 ARG B O 1
ATOM 1714 N N . THR B 1 62 ? -13.758 -12.25 -9.344 1 96.88 62 THR B N 1
ATOM 1715 C CA . THR B 1 62 ? -12.898 -13.406 -9.086 1 96.88 62 THR B CA 1
ATOM 1716 C C . THR B 1 62 ? -11.656 -12.992 -8.312 1 96.88 62 THR B C 1
ATOM 1718 O O . THR B 1 62 ? -11.297 -13.625 -7.316 1 96.88 62 THR B O 1
ATOM 1721 N N . LEU B 1 63 ? -11.07 -11.938 -8.773 1 96.94 63 LEU B N 1
ATOM 1722 C CA . LEU B 1 63 ? -9.867 -11.438 -8.109 1 96.94 63 LEU B CA 1
ATOM 1723 C C . LEU B 1 63 ? -10.164 -11.031 -6.672 1 96.94 63 LEU B C 1
ATOM 1725 O O . LEU B 1 63 ? -9.367 -11.297 -5.77 1 96.94 63 LEU B O 1
ATOM 1729 N N . GLU B 1 64 ? -11.219 -10.422 -6.469 1 94.44 64 GLU B N 1
ATOM 1730 C CA . GLU B 1 64 ? -11.625 -10.047 -5.117 1 94.44 64 GLU B CA 1
ATOM 1731 C C . GLU B 1 64 ? -11.828 -11.273 -4.238 1 94.44 64 GLU B C 1
ATOM 1733 O O . GLU B 1 64 ? -11.406 -11.289 -3.078 1 94.44 64 GLU B O 1
ATOM 1738 N N . LEU B 1 65 ? -12.516 -12.227 -4.785 1 95.19 65 LEU B N 1
ATOM 1739 C CA . LEU B 1 65 ? -12.727 -13.484 -4.078 1 95.19 65 LEU B CA 1
ATOM 1740 C C . LEU B 1 65 ? -11.398 -14.125 -3.697 1 95.19 65 LEU B C 1
ATOM 1742 O O . LEU B 1 65 ? -11.211 -14.539 -2.551 1 95.19 65 LEU B O 1
ATOM 1746 N N . LEU B 1 66 ? -10.516 -14.227 -4.652 1 95.44 66 LEU B N 1
ATOM 1747 C CA . LEU B 1 66 ? -9.211 -14.828 -4.406 1 95.44 66 LEU B CA 1
ATOM 1748 C C . LEU B 1 66 ? -8.438 -14.039 -3.35 1 95.44 66 LEU B C 1
ATOM 1750 O O . LEU B 1 66 ? -7.691 -14.617 -2.561 1 95.44 66 LEU B O 1
ATOM 1754 N N . THR B 1 67 ? -8.586 -12.766 -3.348 1 92.44 67 THR B N 1
ATOM 1755 C CA . THR B 1 67 ? -7.957 -11.906 -2.355 1 92.44 67 THR B CA 1
ATOM 1756 C C . THR B 1 67 ? -8.508 -12.188 -0.963 1 92.44 67 THR B C 1
ATOM 1758 O O . THR B 1 67 ? -7.75 -12.305 0.001 1 92.44 67 THR B O 1
ATOM 1761 N N . GLU B 1 68 ? -9.773 -12.32 -0.876 1 89.25 68 GLU B N 1
ATOM 1762 C CA . GLU B 1 68 ? -10.438 -12.609 0.393 1 89.25 68 GLU B CA 1
ATOM 1763 C C . GLU B 1 68 ? -9.945 -13.93 0.976 1 89.25 68 GLU B C 1
ATOM 1765 O O . GLU B 1 68 ? -9.805 -14.07 2.193 1 89.25 68 GLU B O 1
ATOM 1770 N N . LEU B 1 69 ? -9.695 -14.836 0.101 1 90.25 69 LEU B N 1
ATOM 1771 C CA . LEU B 1 69 ? -9.266 -16.172 0.527 1 90.25 69 LEU B CA 1
ATOM 1772 C C . LEU B 1 69 ? -7.754 -16.219 0.714 1 90.25 69 LEU B C 1
ATOM 1774 O O . LEU B 1 69 ? -7.184 -17.281 0.928 1 90.25 69 LEU B O 1
ATOM 1778 N N . LYS B 1 70 ? -7.09 -15.109 0.5 1 87.69 70 LYS B N 1
ATOM 1779 C CA . LYS B 1 70 ? -5.648 -14.969 0.694 1 87.69 70 LYS B CA 1
ATOM 1780 C C . LYS B 1 70 ? -4.871 -15.828 -0.293 1 87.69 70 LYS B C 1
ATOM 1782 O O . LYS B 1 70 ? -3.836 -16.406 0.055 1 87.69 70 LYS B O 1
ATOM 1787 N N . ILE B 1 71 ? -5.445 -16 -1.409 1 89.62 71 ILE B N 1
ATOM 1788 C CA . ILE B 1 71 ? -4.762 -16.703 -2.498 1 89.62 71 ILE B CA 1
ATOM 1789 C C . ILE B 1 71 ? -3.93 -15.703 -3.301 1 89.62 71 ILE B C 1
ATOM 1791 O O . ILE B 1 71 ? -2.818 -16.016 -3.734 1 89.62 71 ILE B O 1
ATOM 1795 N N . VAL B 1 72 ? -4.527 -14.547 -3.539 1 92.19 72 VAL B N 1
ATOM 1796 C CA . VAL B 1 72 ? -3.859 -13.461 -4.25 1 92.19 72 VAL B CA 1
ATOM 1797 C C . VAL B 1 72 ? -3.783 -12.227 -3.355 1 92.19 72 VAL B C 1
ATOM 1799 O O . VAL B 1 72 ? -4.688 -11.977 -2.555 1 92.19 72 VAL B O 1
ATOM 1802 N N . ASP B 1 73 ? -2.629 -11.492 -3.443 1 90.19 73 ASP B N 1
ATOM 1803 C CA . ASP B 1 73 ? -2.492 -10.227 -2.736 1 90.19 73 ASP B CA 1
ATOM 1804 C C . ASP B 1 73 ? -2.752 -9.047 -3.67 1 90.19 73 ASP B C 1
ATOM 1806 O O . ASP B 1 73 ? -2.211 -8.992 -4.777 1 90.19 73 ASP B O 1
ATOM 1810 N N . LYS B 1 74 ? -3.699 -8.273 -3.199 1 90.06 74 LYS B N 1
ATOM 1811 C CA . LYS B 1 74 ? -3.943 -7.02 -3.904 1 90.06 74 LYS B CA 1
ATOM 1812 C C . LYS B 1 74 ? -2.949 -5.945 -3.475 1 90.06 74 LYS B C 1
ATOM 1814 O O . LYS B 1 74 ? -2.861 -5.609 -2.291 1 90.06 74 LYS B O 1
ATOM 1819 N N . ILE B 1 75 ? -2.264 -5.391 -4.434 1 87.38 75 ILE B N 1
ATOM 1820 C CA . ILE B 1 75 ? -1.187 -4.469 -4.09 1 87.38 75 ILE B CA 1
ATOM 1821 C C . ILE B 1 75 ? -1.324 -3.188 -4.906 1 87.38 75 ILE B C 1
ATOM 1823 O O . ILE B 1 75 ? -1.645 -3.234 -6.098 1 87.38 75 ILE B O 1
ATOM 1827 N N . ASN B 1 76 ? -1.172 -2.094 -4.266 1 86.06 76 ASN B N 1
ATOM 1828 C CA . ASN B 1 76 ? -1.072 -0.794 -4.918 1 86.06 76 ASN B CA 1
ATOM 1829 C C . ASN B 1 76 ? 0.296 -0.156 -4.695 1 86.06 76 ASN B C 1
ATOM 1831 O O . ASN B 1 76 ? 0.697 0.075 -3.553 1 86.06 76 ASN B O 1
ATOM 1835 N N . PHE B 1 77 ? 1.009 0.142 -5.777 1 83.19 77 PHE B N 1
ATOM 1836 C CA . PHE B 1 77 ? 2.363 0.674 -5.668 1 83.19 77 PHE B CA 1
ATOM 1837 C C . PHE B 1 77 ? 2.348 2.197 -5.676 1 83.19 77 PHE B C 1
ATOM 1839 O O . PHE B 1 77 ? 3.391 2.832 -5.848 1 83.19 77 PHE B O 1
ATOM 1846 N N . GLY B 1 78 ? 1.212 2.771 -5.551 1 73.56 78 GLY B N 1
ATOM 1847 C CA . GLY B 1 78 ? 1.11 4.219 -5.453 1 73.56 78 GLY B CA 1
ATOM 1848 C C . GLY B 1 78 ? 0.706 4.879 -6.754 1 73.56 78 GLY B C 1
ATOM 1849 O O . GLY B 1 78 ? 0.599 6.105 -6.828 1 73.56 78 GLY B O 1
ATOM 1850 N N . ASP B 1 79 ? 0.49 4.117 -7.703 1 74.31 79 ASP B N 1
ATOM 1851 C CA . ASP B 1 79 ? 0.137 4.703 -8.992 1 74.31 79 ASP B CA 1
ATOM 1852 C C . ASP B 1 79 ? -1.374 4.68 -9.211 1 74.31 79 ASP B C 1
ATOM 1854 O O . ASP B 1 79 ? -1.854 5.004 -10.297 1 74.31 79 ASP B O 1
ATOM 1858 N N . GLY B 1 80 ? -2.043 4.215 -8.211 1 73.69 80 GLY B N 1
ATOM 1859 C CA . GLY B 1 80 ? -3.494 4.25 -8.297 1 73.69 80 GLY B CA 1
ATOM 1860 C C . GLY B 1 80 ? -4.086 3.004 -8.93 1 73.69 80 GLY B C 1
ATOM 1861 O O . GLY B 1 80 ? -5.301 2.912 -9.117 1 73.69 80 GLY B O 1
ATOM 1862 N N . VAL B 1 81 ? -3.211 2.197 -9.312 1 83.56 81 VAL B N 1
ATOM 1863 C CA . VAL B 1 81 ? -3.67 0.958 -9.938 1 83.56 81 VAL B CA 1
ATOM 1864 C C . VAL B 1 81 ? -3.379 -0.22 -9.008 1 83.56 81 VAL B C 1
ATOM 1866 O O . VAL B 1 81 ? -2.268 -0.352 -8.492 1 83.56 81 VAL B O 1
ATOM 1869 N N . SER B 1 82 ? -4.438 -0.98 -8.82 1 90.25 82 SER B N 1
ATOM 1870 C CA . SER B 1 82 ? -4.242 -2.189 -8.023 1 90.25 82 SER B CA 1
ATOM 1871 C C . SER B 1 82 ? -3.744 -3.344 -8.891 1 90.25 82 SER B C 1
ATOM 1873 O O . SER B 1 82 ? -4.203 -3.525 -10.016 1 90.25 82 SER B O 1
ATOM 1875 N N . ARG B 1 83 ? -2.799 -4.023 -8.32 1 92.44 83 ARG B N 1
ATOM 1876 C CA . ARG B 1 83 ? -2.27 -5.215 -8.977 1 92.44 83 ARG B CA 1
ATOM 1877 C C . ARG B 1 83 ? -2.398 -6.438 -8.078 1 92.44 83 ARG B C 1
ATOM 1879 O O . ARG B 1 83 ? -2.633 -6.305 -6.871 1 92.44 83 ARG B O 1
ATOM 1886 N N . TYR B 1 84 ? -2.295 -7.574 -8.766 1 93.31 84 TYR B N 1
ATOM 1887 C CA . TYR B 1 84 ? -2.602 -8.812 -8.062 1 93.31 84 TYR B CA 1
ATOM 1888 C C . TYR B 1 84 ? -1.447 -9.805 -8.172 1 93.31 84 TYR B C 1
ATOM 1890 O O . TYR B 1 84 ? -0.982 -10.102 -9.273 1 93.31 84 TYR B O 1
ATOM 1898 N N . ASP B 1 85 ? -1.011 -10.234 -6.973 1 89.75 85 ASP B N 1
ATOM 1899 C CA . ASP B 1 85 ? 0.114 -11.156 -6.879 1 89.75 85 ASP B CA 1
ATOM 1900 C C . ASP B 1 85 ? -0.305 -12.469 -6.207 1 89.75 85 ASP B C 1
ATOM 1902 O O . ASP B 1 85 ? -0.952 -12.453 -5.16 1 89.75 85 ASP B O 1
ATOM 1906 N N . LEU B 1 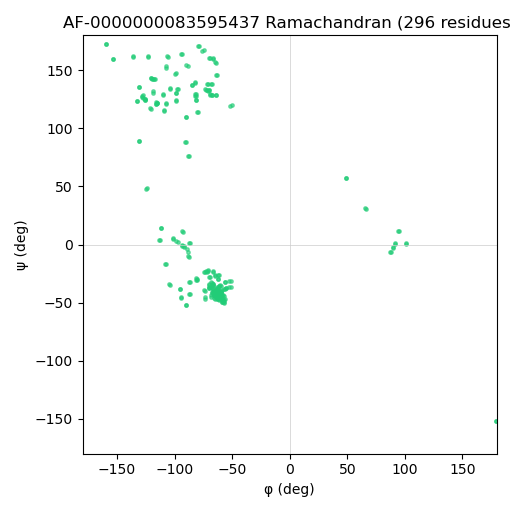86 ? 0.093 -13.531 -6.914 1 88.06 86 LEU B N 1
ATOM 1907 C CA . LEU B 1 86 ? -0.165 -14.82 -6.281 1 88.06 86 LEU B CA 1
ATOM 1908 C C . LEU B 1 86 ? 0.701 -15 -5.039 1 88.06 86 LEU B C 1
ATOM 1910 O O . LEU B 1 86 ? 1.91 -14.758 -5.082 1 88.06 86 LEU B O 1
ATOM 1914 N N . ARG B 1 87 ? 0.042 -15.344 -3.996 1 84.19 87 ARG B N 1
ATOM 1915 C CA . ARG B 1 87 ? 0.778 -15.586 -2.76 1 84.19 87 ARG B CA 1
ATOM 1916 C C . ARG B 1 87 ? 1.604 -16.859 -2.854 1 84.19 87 ARG B C 1
ATOM 1918 O O . ARG B 1 87 ? 1.134 -17.875 -3.379 1 84.19 87 ARG B O 1
ATOM 1925 N N . GLN B 1 88 ? 2.863 -16.688 -2.424 1 78.62 88 GLN B N 1
ATOM 1926 C CA . GLN B 1 88 ? 3.701 -17.875 -2.383 1 78.62 88 GLN B CA 1
ATOM 1927 C C . GLN B 1 88 ? 3.268 -18.828 -1.26 1 78.62 88 GLN B C 1
ATOM 1929 O O . GLN B 1 88 ? 2.979 -18.375 -0.148 1 78.62 88 GLN B O 1
ATOM 1934 N N . GLU B 1 89 ? 3.16 -20.016 -1.624 1 76.06 89 GLU B N 1
ATOM 1935 C CA . GLU B 1 89 ? 2.756 -21 -0.627 1 76.06 89 GLU B CA 1
ATOM 1936 C C . GLU B 1 89 ? 3.793 -21.125 0.486 1 76.06 89 GLU B C 1
ATOM 1938 O O . GLU B 1 89 ? 4.992 -21.203 0.217 1 76.06 89 GLU B O 1
ATOM 1943 N N . GLY B 1 90 ? 3.328 -21.016 1.707 1 72.38 90 GLY B N 1
ATOM 1944 C CA . GLY B 1 90 ? 4.207 -21.234 2.844 1 72.38 90 GLY B CA 1
ATOM 1945 C C . GLY B 1 90 ? 4.945 -19.984 3.283 1 72.38 90 GLY B C 1
ATOM 1946 O O . GLY B 1 90 ? 5.676 -20 4.273 1 72.38 90 GLY B O 1
ATOM 1947 N N . ALA B 1 91 ? 4.809 -18.969 2.547 1 77.12 91 ALA B N 1
ATOM 1948 C CA . ALA B 1 91 ? 5.52 -17.734 2.922 1 77.12 91 ALA B CA 1
ATOM 1949 C C . ALA B 1 91 ? 4.93 -17.125 4.191 1 77.12 91 ALA B C 1
ATOM 1951 O O . ALA B 1 91 ? 3.707 -17.078 4.355 1 77.12 91 ALA B O 1
ATOM 1952 N N . LYS B 1 92 ? 5.875 -16.859 5.125 1 77.5 92 LYS B N 1
ATOM 1953 C CA . LYS B 1 92 ? 5.461 -16.234 6.379 1 77.5 92 LYS B CA 1
ATOM 1954 C C . LYS B 1 92 ? 4.957 -14.82 6.148 1 77.5 92 LYS B C 1
ATOM 1956 O O . LYS B 1 92 ? 4.016 -14.375 6.805 1 77.5 92 LYS B O 1
ATOM 1961 N N . HIS B 1 93 ? 5.57 -14.141 5.289 1 85.44 93 HIS B N 1
ATOM 1962 C CA . HIS B 1 93 ? 5.203 -12.766 4.969 1 85.44 93 HIS B CA 1
ATOM 1963 C C . HIS B 1 93 ? 5.203 -12.531 3.463 1 85.44 93 HIS B C 1
ATOM 1965 O O . HIS B 1 93 ? 5.727 -13.352 2.703 1 85.44 93 HIS B O 1
ATOM 1971 N N . PHE B 1 94 ? 4.539 -11.484 3.104 1 84.75 94 PHE B N 1
ATOM 1972 C CA . PHE B 1 94 ? 4.555 -11.055 1.71 1 84.75 94 PHE B CA 1
ATOM 1973 C C . PHE B 1 94 ? 5.938 -10.555 1.312 1 84.75 94 PHE B C 1
ATOM 1975 O O . PHE B 1 94 ? 6.641 -9.953 2.123 1 84.75 94 PHE B O 1
ATOM 1982 N N . HIS B 1 95 ? 6.406 -10.898 0.164 1 89.5 95 HIS B N 1
ATOM 1983 C CA . HIS B 1 95 ? 7.723 -10.477 -0.302 1 89.5 95 HIS B CA 1
ATOM 1984 C C . HIS B 1 95 ? 7.773 -8.969 -0.524 1 89.5 95 HIS B C 1
ATOM 1986 O O . HIS B 1 95 ? 6.73 -8.312 -0.588 1 89.5 95 HIS B O 1
ATOM 1992 N N . HIS B 1 96 ? 8.984 -8.445 -0.557 1 93.19 96 HIS B N 1
ATOM 1993 C CA . HIS B 1 96 ? 9.172 -7.008 -0.725 1 93.19 96 HIS B CA 1
ATOM 1994 C C . HIS B 1 96 ? 9.281 -6.633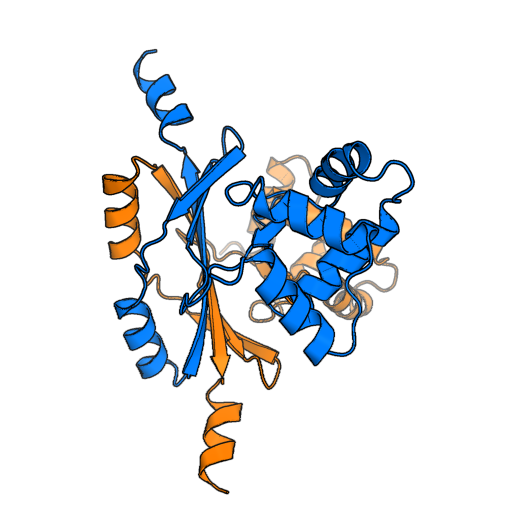 -2.199 1 93.19 96 HIS B C 1
ATOM 1996 O O . HIS B 1 96 ? 9.633 -7.473 -3.031 1 93.19 96 HIS B O 1
ATOM 2002 N N . HIS B 1 97 ? 8.93 -5.414 -2.492 1 95 97 HIS B N 1
ATOM 2003 C CA . HIS B 1 97 ? 8.969 -4.949 -3.873 1 95 97 HIS B CA 1
ATOM 2004 C C . HIS B 1 97 ? 9.898 -3.748 -4.023 1 95 97 HIS B C 1
ATOM 2006 O O . HIS B 1 97 ? 9.992 -2.916 -3.119 1 95 97 HIS B O 1
ATOM 2012 N N . LEU B 1 98 ? 10.617 -3.684 -5.184 1 96.31 98 LEU B N 1
ATOM 2013 C CA . LEU B 1 98 ? 11.352 -2.521 -5.68 1 96.31 98 LEU B CA 1
ATOM 2014 C C . LEU B 1 98 ? 10.633 -1.896 -6.871 1 96.31 98 LEU B C 1
ATOM 2016 O O . LEU B 1 98 ? 10.422 -2.559 -7.891 1 96.31 98 LEU B O 1
ATOM 2020 N N . VAL B 1 99 ? 10.297 -0.662 -6.703 1 95.31 99 VAL B N 1
ATOM 2021 C CA . VAL B 1 99 ? 9.578 0.013 -7.773 1 95.31 99 VAL B CA 1
ATOM 2022 C C . VAL B 1 99 ? 10.422 1.154 -8.336 1 95.31 99 VAL B C 1
ATOM 2024 O O . VAL B 1 99 ? 10.734 2.111 -7.621 1 95.31 99 VAL B O 1
ATOM 2027 N N . CYS B 1 100 ? 10.711 1.106 -9.594 1 95.88 100 CYS B N 1
ATOM 2028 C CA . CYS B 1 100 ? 11.461 2.17 -10.25 1 95.88 100 CYS B CA 1
ATOM 2029 C C . CYS B 1 100 ? 10.539 3.33 -10.625 1 95.88 100 CYS B C 1
ATOM 2031 O O . CYS B 1 100 ? 9.547 3.141 -11.32 1 95.88 100 CYS B O 1
ATOM 2033 N N . ILE B 1 101 ? 10.891 4.477 -10.281 1 91.94 101 ILE B N 1
ATOM 2034 C CA . ILE B 1 101 ? 10.039 5.633 -10.523 1 91.94 101 ILE B CA 1
ATOM 2035 C C . ILE B 1 101 ? 10.32 6.203 -11.914 1 91.94 101 ILE B C 1
ATOM 2037 O O . ILE B 1 101 ? 9.57 7.035 -12.422 1 91.94 101 ILE B O 1
ATOM 2041 N N . GLU B 1 102 ? 11.344 5.754 -12.547 1 92.69 102 GLU B N 1
ATOM 2042 C CA . GLU B 1 102 ? 11.711 6.23 -13.883 1 92.69 102 GLU B CA 1
ATOM 2043 C C . GLU B 1 102 ? 11.047 5.391 -14.969 1 92.69 102 GLU B C 1
ATOM 2045 O O . GLU B 1 102 ? 10.414 5.934 -15.875 1 92.69 102 GLU B O 1
ATOM 2050 N N . CYS B 1 103 ? 11.164 4.137 -14.945 1 92.81 103 CYS B N 1
ATOM 2051 C CA . CYS B 1 103 ? 10.664 3.297 -16.031 1 92.81 103 CYS B CA 1
ATOM 2052 C C . CYS B 1 103 ? 9.422 2.527 -15.602 1 92.81 103 CYS B C 1
ATOM 2054 O O . CYS B 1 103 ? 8.742 1.914 -16.422 1 92.81 103 CYS B O 1
ATOM 2056 N N . GLY B 1 104 ? 9.18 2.445 -14.25 1 90.12 104 GLY B N 1
ATOM 2057 C CA . GLY B 1 104 ? 7.977 1.793 -13.766 1 90.12 104 GLY B CA 1
ATOM 2058 C C . GLY B 1 104 ? 8.172 0.315 -13.484 1 90.12 104 GLY B C 1
ATOM 2059 O O . GLY B 1 104 ? 7.25 -0.357 -13.008 1 90.12 104 GLY B O 1
ATOM 2060 N N . ALA B 1 105 ? 9.391 -0.208 -13.695 1 91.19 105 ALA B N 1
ATOM 2061 C CA . ALA B 1 105 ? 9.664 -1.623 -13.453 1 91.19 105 ALA B CA 1
ATOM 2062 C C . ALA B 1 105 ? 9.484 -1.97 -11.977 1 91.19 105 ALA B C 1
ATOM 2064 O O . ALA B 1 105 ? 9.797 -1.163 -11.102 1 91.19 105 ALA B O 1
ATOM 2065 N N . VAL B 1 106 ? 9 -3.213 -11.742 1 92.38 106 VAL B N 1
ATOM 2066 C CA . VAL B 1 106 ? 8.836 -3.742 -10.391 1 92.38 106 VAL B CA 1
ATOM 2067 C C . VAL B 1 106 ? 9.672 -5.008 -10.227 1 92.38 106 VAL B C 1
ATOM 2069 O O . VAL B 1 106 ? 9.484 -5.984 -10.961 1 92.38 106 VAL B O 1
ATOM 2072 N N . ASP B 1 107 ? 10.641 -4.973 -9.344 1 92.94 107 ASP B N 1
ATOM 2073 C CA . ASP B 1 107 ? 11.43 -6.148 -8.992 1 92.94 107 ASP B CA 1
ATOM 2074 C C . ASP B 1 107 ? 11.047 -6.68 -7.609 1 92.94 107 ASP B C 1
ATOM 2076 O O . ASP B 1 107 ? 10.453 -5.957 -6.809 1 92.94 107 ASP B O 1
ATOM 2080 N N . GLU B 1 108 ? 11.422 -7.988 -7.355 1 92.94 108 GLU B N 1
ATOM 2081 C CA . GLU B 1 108 ? 11.008 -8.625 -6.113 1 92.94 108 GLU B CA 1
ATOM 2082 C C . GLU B 1 108 ? 12.219 -8.992 -5.25 1 92.94 108 GLU B C 1
ATOM 2084 O O . GLU B 1 108 ? 13.266 -9.383 -5.773 1 92.94 108 GLU B O 1
ATOM 2089 N N . ILE B 1 109 ? 12 -8.812 -4.012 1 93.12 109 ILE B N 1
ATOM 2090 C CA . ILE B 1 109 ? 12.906 -9.344 -3.002 1 93.12 109 ILE B CA 1
ATOM 2091 C C . ILE B 1 109 ? 12.234 -10.492 -2.26 1 93.12 109 ILE B C 1
ATOM 2093 O O . ILE B 1 109 ? 11.32 -10.273 -1.459 1 93.12 109 ILE B O 1
ATOM 2097 N N . GLN B 1 110 ? 12.773 -11.648 -2.412 1 88.56 110 GLN B N 1
ATOM 2098 C CA . GLN B 1 110 ? 12.133 -12.828 -1.837 1 88.56 110 GLN B CA 1
ATOM 2099 C C . GLN B 1 110 ? 12.562 -13.031 -0.389 1 88.56 110 GLN B C 1
ATOM 2101 O O . GLN B 1 110 ? 11.789 -13.523 0.433 1 88.56 110 GLN B O 1
ATOM 2106 N N . GLU B 1 111 ? 13.688 -12.656 -0.187 1 90.06 111 GLU B N 1
ATOM 2107 C CA . GLU B 1 111 ? 14.203 -12.82 1.17 1 90.06 111 GLU B CA 1
ATOM 2108 C C . GLU B 1 111 ? 13.539 -11.844 2.135 1 90.06 111 GLU B C 1
ATOM 2110 O O . GLU B 1 111 ? 13.297 -10.688 1.787 1 90.06 111 GLU B O 1
ATOM 2115 N N . ASP B 1 112 ? 13.211 -12.367 3.309 1 92.62 112 ASP B N 1
ATOM 2116 C CA . ASP B 1 112 ? 12.68 -11.484 4.348 1 92.62 112 ASP B CA 1
ATOM 2117 C C . ASP B 1 112 ? 13.805 -10.734 5.055 1 92.62 112 ASP B C 1
ATOM 2119 O O . ASP B 1 112 ? 14.539 -11.32 5.852 1 92.62 112 ASP B O 1
ATOM 2123 N N . LEU B 1 113 ? 13.836 -9.5 4.891 1 94.19 113 LEU B N 1
ATOM 2124 C CA . LEU B 1 113 ? 14.922 -8.68 5.406 1 94.19 113 LEU B CA 1
ATOM 2125 C C . LEU B 1 113 ? 14.508 -7.969 6.691 1 94.19 113 LEU B C 1
ATOM 2127 O O . LEU B 1 113 ? 15.242 -7.129 7.211 1 94.19 113 LEU B O 1
ATOM 2131 N N . LEU B 1 114 ? 13.281 -8.281 7.215 1 96.19 114 LEU B N 1
ATOM 2132 C CA . LEU B 1 114 ? 12.742 -7.461 8.289 1 96.19 114 LEU B CA 1
ATOM 2133 C C . LEU B 1 114 ? 12.688 -8.242 9.602 1 96.19 114 LEU B C 1
ATOM 2135 O O . LEU B 1 114 ? 12.078 -7.789 10.578 1 96.19 114 LEU B O 1
ATOM 2139 N N . GLU B 1 115 ? 13.32 -9.336 9.703 1 94.06 115 GLU B N 1
ATOM 2140 C CA . GLU B 1 115 ? 13.219 -10.156 10.898 1 94.06 115 GLU B CA 1
ATOM 2141 C C . GLU B 1 115 ? 13.656 -9.383 12.141 1 94.06 115 GLU B C 1
ATOM 2143 O O . GLU B 1 115 ? 12.938 -9.352 13.141 1 94.06 115 GLU B O 1
ATOM 2148 N N . ASP B 1 116 ? 14.789 -8.734 12.039 1 95.31 116 ASP B N 1
ATOM 2149 C CA . ASP B 1 116 ? 15.297 -7.965 13.172 1 95.31 116 ASP B CA 1
ATOM 2150 C C . ASP B 1 116 ? 14.398 -6.77 13.469 1 95.31 116 ASP B C 1
ATOM 2152 O O . ASP B 1 116 ? 14.156 -6.441 14.633 1 95.31 116 ASP B O 1
ATOM 2156 N N . VAL B 1 117 ? 13.938 -6.156 12.453 1 96.56 117 VAL B N 1
ATOM 2157 C CA . VAL B 1 117 ? 13.078 -4.992 12.609 1 96.56 117 VAL B CA 1
ATOM 2158 C C . VAL B 1 117 ? 11.781 -5.398 13.297 1 96.56 117 VAL B C 1
ATOM 2160 O O . VAL B 1 117 ? 11.289 -4.691 14.18 1 96.56 117 VAL B O 1
ATOM 2163 N N . GLU B 1 118 ? 11.234 -6.559 12.906 1 96.81 118 GLU B N 1
ATOM 2164 C CA . GLU B 1 118 ? 10.008 -7.051 13.531 1 96.81 118 GLU B CA 1
ATOM 2165 C C . GLU B 1 118 ? 10.195 -7.254 15.031 1 96.81 118 GLU B C 1
ATOM 2167 O O . GLU B 1 118 ? 9.312 -6.902 15.828 1 96.81 118 GLU B O 1
ATOM 2172 N N . ALA B 1 119 ? 11.305 -7.816 15.367 1 96.88 119 ALA B N 1
ATOM 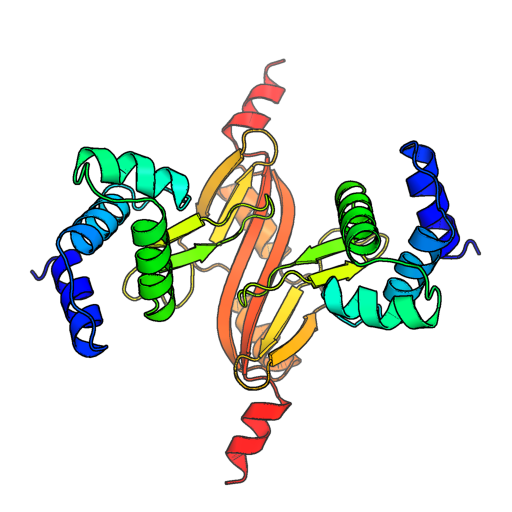2173 C CA . ALA B 1 119 ? 11.578 -8.062 16.781 1 96.88 119 ALA B CA 1
ATOM 2174 C C . ALA B 1 119 ? 11.602 -6.758 17.578 1 96.88 119 ALA B C 1
ATOM 2176 O O . ALA B 1 119 ? 11.047 -6.68 18.672 1 96.88 119 ALA B O 1
ATOM 2177 N N . ILE B 1 120 ? 12.211 -5.781 17.031 1 96.69 120 ILE B N 1
ATOM 2178 C CA . ILE B 1 120 ? 12.305 -4.469 17.656 1 96.69 120 ILE B CA 1
ATOM 2179 C C . ILE B 1 120 ? 10.906 -3.873 17.812 1 96.69 120 ILE B C 1
ATOM 2181 O O . ILE B 1 120 ? 10.555 -3.381 18.891 1 96.69 120 ILE B O 1
ATOM 2185 N N . VAL B 1 121 ? 10.109 -3.93 16.797 1 96.56 121 VAL B N 1
ATOM 2186 C CA . VAL B 1 121 ? 8.781 -3.33 16.781 1 96.56 121 VAL B CA 1
ATOM 2187 C C . VAL B 1 121 ? 7.875 -4.031 17.781 1 96.56 121 VAL B C 1
ATOM 2189 O O . VAL B 1 121 ? 7.164 -3.377 18.547 1 96.56 121 VAL B O 1
ATOM 2192 N N . GLU B 1 122 ? 7.91 -5.336 17.766 1 97 122 GLU B N 1
ATOM 2193 C CA . GLU B 1 122 ? 7.059 -6.094 18.672 1 97 122 GLU B CA 1
ATOM 2194 C C . GLU B 1 122 ? 7.367 -5.746 20.125 1 97 122 GLU B C 1
ATOM 2196 O O . GLU B 1 122 ? 6.457 -5.605 20.953 1 97 122 GLU B O 1
ATOM 2201 N N . LYS B 1 123 ? 8.602 -5.594 20.406 1 95.94 123 LYS B N 1
ATOM 2202 C CA . LYS B 1 123 ? 9.023 -5.301 21.781 1 95.94 123 LYS B CA 1
ATOM 2203 C C . LYS B 1 123 ? 8.688 -3.865 22.172 1 95.94 123 LYS B C 1
ATOM 2205 O O . LYS B 1 123 ? 8.109 -3.621 23.219 1 95.94 123 LYS B O 1
ATOM 2210 N N . ARG B 1 124 ? 8.953 -2.92 21.344 1 95.88 124 ARG B N 1
ATOM 2211 C CA . ARG B 1 124 ? 8.875 -1.507 21.703 1 95.88 124 ARG B CA 1
ATOM 2212 C C . ARG B 1 124 ? 7.438 -1.007 21.641 1 95.88 124 ARG B C 1
ATOM 2214 O O . ARG B 1 124 ? 7.051 -0.109 22.406 1 95.88 124 ARG B O 1
ATOM 2221 N N . TRP B 1 125 ? 6.598 -1.553 20.812 1 95.31 125 TRP B N 1
ATOM 2222 C CA . TRP B 1 125 ? 5.246 -1.034 20.625 1 95.31 125 TRP B CA 1
ATOM 2223 C C . TRP B 1 125 ? 4.203 -2.027 21.125 1 95.31 125 TRP B C 1
ATOM 2225 O O . TRP B 1 125 ? 3 -1.79 21 1 95.31 125 TRP B O 1
ATOM 2235 N N . ASN B 1 126 ? 4.676 -3.107 21.703 1 95.56 126 ASN B N 1
ATOM 2236 C CA . ASN B 1 126 ? 3.752 -4.133 22.172 1 95.56 126 ASN B CA 1
ATOM 2237 C C . ASN B 1 126 ? 2.725 -4.5 21.109 1 95.56 126 ASN B C 1
ATOM 2239 O O . ASN B 1 126 ? 1.519 -4.434 21.359 1 95.56 126 ASN B O 1
ATOM 2243 N N . PHE B 1 127 ? 3.193 -4.906 20 1 97.12 127 PHE B N 1
ATOM 2244 C CA . PHE B 1 127 ? 2.424 -5.211 18.797 1 97.12 127 PHE B CA 1
ATOM 2245 C C . PHE B 1 127 ? 2.764 -6.605 18.281 1 97.12 127 PHE B C 1
ATOM 2247 O O . PHE B 1 127 ? 3.936 -6.934 18.094 1 97.12 127 PHE B O 1
ATOM 2254 N N . ILE B 1 128 ? 1.754 -7.422 18.094 1 97.25 128 ILE B N 1
ATOM 2255 C CA . ILE B 1 128 ? 1.976 -8.758 17.547 1 97.25 128 ILE B CA 1
ATOM 2256 C C . ILE B 1 128 ? 1.885 -8.711 16.016 1 97.25 128 ILE B C 1
ATOM 2258 O O . ILE B 1 128 ? 0.791 -8.602 15.461 1 97.25 128 ILE B O 1
ATOM 2262 N N . ILE B 1 129 ? 2.98 -8.883 15.391 1 96.19 129 ILE B N 1
ATOM 2263 C CA . ILE B 1 129 ? 3.027 -8.758 13.938 1 96.19 129 ILE B CA 1
ATOM 2264 C C . ILE B 1 129 ? 2.555 -10.062 13.297 1 96.19 129 ILE B C 1
ATOM 2266 O O . ILE B 1 129 ? 3.033 -11.148 13.648 1 96.19 129 ILE B O 1
ATOM 2270 N N . LYS B 1 130 ? 1.633 -9.977 12.414 1 94.19 130 LYS B N 1
ATOM 2271 C CA . LYS B 1 130 ? 1.145 -11.117 11.648 1 94.19 130 LYS B CA 1
ATOM 2272 C C . LYS B 1 130 ? 1.691 -11.094 10.227 1 94.19 130 LYS B C 1
ATOM 2274 O O . LYS B 1 130 ? 1.89 -12.148 9.617 1 94.19 130 LYS B O 1
ATOM 2279 N N . ASP B 1 131 ? 1.848 -9.961 9.695 1 92.69 131 ASP B N 1
ATOM 2280 C CA . ASP B 1 131 ? 2.361 -9.758 8.344 1 92.69 131 ASP B CA 1
ATOM 2281 C C . ASP B 1 131 ? 2.908 -8.344 8.164 1 92.69 131 ASP B C 1
ATOM 2283 O O . ASP B 1 131 ? 2.805 -7.516 9.07 1 92.69 131 ASP B O 1
ATOM 2287 N N . HIS B 1 132 ? 3.547 -8.102 7.016 1 93.94 132 HIS B N 1
ATOM 2288 C CA . HIS B 1 132 ? 3.998 -6.754 6.699 1 93.94 132 HIS B CA 1
ATOM 2289 C C . HIS B 1 132 ? 4.086 -6.539 5.191 1 93.94 132 HIS B C 1
ATOM 2291 O O . HIS B 1 132 ? 4.121 -7.504 4.426 1 93.94 132 HIS B O 1
ATOM 2297 N N . ARG B 1 133 ? 4.059 -5.258 4.844 1 91.62 133 ARG B N 1
ATOM 2298 C CA . ARG B 1 133 ? 4.227 -4.809 3.467 1 91.62 133 ARG B CA 1
ATOM 2299 C C . ARG B 1 133 ? 5.348 -3.785 3.357 1 91.62 133 ARG B C 1
ATOM 2301 O O . ARG B 1 133 ? 5.367 -2.795 4.094 1 91.62 133 ARG B O 1
ATOM 2308 N N . LEU B 1 134 ? 6.285 -4.133 2.463 1 95.19 134 LEU B N 1
ATOM 2309 C CA . LEU B 1 134 ? 7.418 -3.232 2.266 1 95.19 134 LEU B CA 1
ATOM 2310 C C . LEU B 1 134 ? 7.672 -2.996 0.78 1 95.19 134 LEU B C 1
ATOM 2312 O O . LEU B 1 134 ? 7.812 -3.951 0.011 1 95.19 134 LEU B O 1
ATOM 2316 N N . THR B 1 135 ? 7.645 -1.752 0.427 1 94.19 135 THR B N 1
ATOM 2317 C CA . THR B 1 135 ? 7.969 -1.349 -0.938 1 94.19 135 THR B CA 1
ATOM 2318 C C . THR B 1 135 ? 9.039 -0.26 -0.942 1 94.19 135 THR B C 1
ATOM 2320 O O . THR B 1 135 ? 8.938 0.721 -0.202 1 94.19 135 THR B O 1
ATOM 2323 N N . PHE B 1 136 ? 10.078 -0.494 -1.722 1 96.19 136 PHE B N 1
ATOM 2324 C CA . PHE B 1 136 ? 11.078 0.539 -1.967 1 96.19 136 PHE B CA 1
ATOM 2325 C C . PHE B 1 136 ? 10.82 1.234 -3.299 1 96.19 136 PHE B C 1
ATOM 2327 O O . PHE B 1 136 ? 10.523 0.58 -4.301 1 96.19 136 PHE B O 1
ATOM 2334 N N . HIS B 1 137 ? 10.812 2.547 -3.264 1 94.44 137 HIS B N 1
ATOM 2335 C CA . HIS B 1 137 ? 10.75 3.355 -4.477 1 94.44 137 HIS B CA 1
ATOM 2336 C C . HIS B 1 137 ? 12.109 3.967 -4.805 1 94.44 137 HIS B C 1
ATOM 2338 O O . HIS B 1 137 ? 12.789 4.492 -3.92 1 94.44 137 HIS B O 1
ATOM 2344 N N . GLY B 1 138 ? 12.492 3.887 -6.051 1 96.12 138 GLY B N 1
ATOM 2345 C CA . GLY B 1 138 ? 13.789 4.418 -6.453 1 96.12 138 GLY B CA 1
ATOM 2346 C C . GLY B 1 138 ? 14.086 4.223 -7.926 1 96.12 138 GLY B C 1
ATOM 2347 O O . GLY B 1 138 ? 13.188 4.34 -8.766 1 96.12 138 GLY B O 1
ATOM 2348 N N . ILE B 1 139 ? 15.391 4.125 -8.211 1 97 139 ILE B N 1
ATOM 2349 C CA . ILE B 1 139 ? 15.844 3.977 -9.586 1 97 139 ILE B CA 1
ATOM 2350 C C . ILE B 1 139 ? 16.516 2.613 -9.773 1 97 139 ILE B C 1
ATOM 2352 O O . ILE B 1 139 ? 17.453 2.273 -9.055 1 97 139 ILE B O 1
ATOM 2356 N N . CYS B 1 140 ? 15.977 1.89 -10.68 1 96.25 140 CYS B N 1
ATOM 2357 C CA . CYS B 1 140 ? 16.469 0.533 -10.867 1 96.25 140 CYS B CA 1
ATOM 2358 C C . CYS B 1 140 ? 17.766 0.535 -11.68 1 96.25 140 CYS B C 1
ATOM 2360 O O . CYS B 1 140 ? 18.141 1.562 -12.242 1 96.25 140 CYS B O 1
ATOM 2362 N N . HIS B 1 141 ? 18.375 -0.683 -11.727 1 94.56 141 HIS B N 1
ATOM 2363 C CA . HIS B 1 141 ? 19.641 -0.854 -12.414 1 94.56 141 HIS B CA 1
ATOM 2364 C C . HIS B 1 141 ? 19.516 -0.541 -13.906 1 94.56 141 HIS B C 1
ATOM 2366 O O . HIS B 1 141 ? 20.484 -0.104 -14.531 1 94.56 141 HIS B O 1
ATOM 2372 N N . ARG B 1 142 ? 18.375 -0.747 -14.508 1 93.25 142 ARG B N 1
ATOM 2373 C CA . ARG B 1 142 ? 18.141 -0.491 -15.93 1 93.25 142 ARG B CA 1
ATOM 2374 C C . ARG B 1 142 ? 18.172 1.003 -16.234 1 93.25 142 ARG B C 1
ATOM 2376 O O . ARG B 1 142 ? 18.578 1.415 -17.312 1 93.25 142 ARG B O 1
ATOM 2383 N N . CYS B 1 143 ? 17.766 1.854 -15.352 1 94.31 143 CYS B N 1
ATOM 2384 C CA . CYS B 1 143 ? 17.625 3.293 -15.547 1 94.31 143 CYS B CA 1
ATOM 2385 C C . CYS B 1 143 ? 18.891 4.023 -15.078 1 94.31 143 CYS B C 1
ATOM 2387 O O . CYS B 1 143 ? 19.281 5.023 -15.68 1 94.31 143 CYS B O 1
ATOM 2389 N N . HIS B 1 144 ? 19.391 3.693 -13.969 1 87.25 144 HIS B N 1
ATOM 2390 C CA . HIS B 1 144 ? 20.547 4.469 -13.516 1 87.25 144 HIS B CA 1
ATOM 2391 C C . HIS B 1 144 ? 21.828 3.994 -14.18 1 87.25 144 HIS B C 1
ATOM 2393 O O . HIS B 1 144 ? 22.781 4.766 -14.336 1 87.25 144 HIS B O 1
ATOM 2399 N N . GLY B 1 145 ? 22.031 2.783 -14.555 1 75.69 145 GLY B N 1
ATOM 2400 C CA . GLY B 1 145 ? 23.141 2.406 -15.422 1 75.69 145 GLY B CA 1
ATOM 2401 C C . GLY B 1 145 ? 23.156 3.164 -16.734 1 75.69 145 GLY B C 1
ATOM 2402 O O . GLY B 1 145 ? 24.219 3.35 -17.328 1 75.69 145 GLY B O 1
ATOM 2403 N N . GLN B 1 146 ? 22.094 3.512 -17.25 1 65.12 146 GLN B N 1
ATOM 2404 C CA . GLN B 1 146 ? 22.031 4.312 -18.469 1 65.12 146 GLN B CA 1
ATOM 2405 C C . GLN B 1 146 ? 22.578 5.719 -18.234 1 65.12 146 GLN B C 1
ATOM 2407 O O . GLN B 1 146 ? 23.109 6.344 -19.156 1 65.12 146 GLN B O 1
ATOM 2412 N N . ASN B 1 147 ? 22.406 6.297 -17.141 1 55.16 147 ASN B N 1
ATOM 2413 C CA . ASN B 1 147 ? 22.875 7.652 -16.875 1 55.16 147 ASN B CA 1
ATOM 2414 C C . ASN B 1 147 ? 24.391 7.695 -16.672 1 55.16 147 ASN B C 1
ATOM 2416 O O . ASN B 1 147 ? 24.984 8.773 -16.656 1 55.16 147 ASN B O 1
ATOM 2420 N N . GLU B 1 148 ? 25.109 6.73 -16.312 1 50.12 148 GLU B N 1
ATOM 2421 C CA . GLU B 1 148 ? 26.562 6.836 -16.266 1 50.12 148 GLU B CA 1
ATOM 2422 C C . GLU B 1 148 ? 27.156 6.91 -17.656 1 50.12 148 GLU B C 1
ATOM 2424 O O . GLU B 1 148 ? 28.312 7.305 -17.844 1 50.12 148 GLU B O 1
ATOM 2429 N N . GLU B 1 149 ? 26.734 6.297 -18.766 1 42.62 149 GLU B N 1
ATOM 2430 C CA . GLU B 1 149 ? 27.438 6.469 -20.031 1 42.62 149 GLU B CA 1
ATOM 2431 C C . GLU B 1 149 ? 27.234 7.871 -20.594 1 42.62 149 GLU B C 1
ATOM 2433 O O . GLU B 1 149 ? 27.891 8.25 -21.562 1 42.62 149 GLU B O 1
ATOM 2438 N N . GLN B 1 150 ? 26.25 8.648 -20.297 1 32.44 150 GLN B N 1
ATOM 2439 C CA . GLN B 1 150 ? 26.453 9.922 -20.984 1 32.44 150 GLN B CA 1
ATOM 2440 C C . GLN B 1 150 ? 27.422 10.812 -20.219 1 32.44 150 GLN B C 1
ATOM 2442 O O . GLN B 1 150 ? 27.312 10.945 -19 1 32.44 150 GLN B O 1
#

Organism: NCBI:txid1368476

Nearest PDB structures (foldseek):
  4rb2-assembly1_D  TM=8.684E-01  e=2.939E-12  Magnetospirillum gryphiswaldense MSR-1 v2
  8j6w-assembly1_A-2  TM=7.264E-01  e=4.258E-11  Escherichia coli K-12
  7vo0-assembly1_H  TM=7.961E-01  e=1.621E-10  Streptomyces coelicolor A3(2)
  7x75-assembly1_K  TM=7.846E-01  e=3.264E-10  Streptomyces coelicolor A3(2)
  5fd5-assembly2_B  TM=5.810E-01  e=4.258E-11  Rhizobium leguminosarum bv. viciae